Protein AF-A0A7Y2Y7V8-F1 (afdb_monomer_lite)

Secondary structure (DSSP, 8-state):
-HHHHHHHHHHTT-HHHHHHHHHHHHHHHHHHHHHHHHH-------PPPP-GGGTT----TT--------------TTHHHHHHHHHHHHHHHH-----HHHHHHHHHHHHHHHHHHHH-HHHHHHHHHHHHHHHTTPPPPHHHHHHHHHHHHHHSPPPP---S----SS-HHHHHHHHHHHH--

Structure (mmCIF, N/CA/C/O backbone):
data_AF-A0A7Y2Y7V8-F1
#
_entry.id   AF-A0A7Y2Y7V8-F1
#
loop_
_atom_site.group_PDB
_atom_site.id
_atom_site.type_symbol
_atom_site.label_atom_id
_atom_site.label_alt_id
_atom_site.label_comp_id
_atom_site.label_asym_id
_atom_site.label_entity_id
_atom_site.label_seq_id
_atom_site.pdbx_PDB_ins_code
_atom_site.Cartn_x
_atom_site.Cartn_y
_atom_site.Cartn_z
_atom_site.occupancy
_atom_site.B_iso_or_equiv
_atom_site.auth_seq_id
_atom_site.auth_comp_id
_atom_site.auth_asym_id
_atom_site.auth_atom_id
_atom_site.pdbx_PDB_model_num
ATOM 1 N N . ASN A 1 1 ? 18.260 32.883 -48.884 1.00 75.62 1 ASN A N 1
ATOM 2 C CA . ASN A 1 1 ? 17.028 33.671 -49.097 1.00 75.62 1 ASN A CA 1
ATOM 3 C C . ASN A 1 1 ? 15.971 32.973 -49.941 1.00 75.62 1 ASN A C 1
ATOM 5 O O . ASN A 1 1 ? 14.809 33.238 -49.697 1.00 75.62 1 ASN A O 1
ATOM 9 N N . GLU A 1 2 ? 16.314 31.994 -50.788 1.00 92.25 2 GLU A N 1
ATOM 10 C CA . GLU A 1 2 ? 15.349 31.291 -51.663 1.00 92.25 2 GLU A CA 1
ATOM 11 C C . GLU A 1 2 ? 14.064 30.779 -50.971 1.00 92.25 2 GLU A C 1
ATOM 13 O O . GLU A 1 2 ? 12.969 30.961 -51.493 1.00 92.25 2 GLU A O 1
ATOM 18 N N . MET A 1 3 ? 14.150 30.192 -49.769 1.00 93.44 3 MET A N 1
ATOM 19 C CA . MET A 1 3 ? 12.949 29.745 -49.038 1.00 93.44 3 MET A CA 1
ATOM 20 C C . MET A 1 3 ? 12.047 30.895 -48.564 1.00 93.44 3 MET A C 1
ATOM 22 O O . MET A 1 3 ? 10.828 30.764 -48.595 1.00 93.44 3 MET A O 1
ATOM 26 N N . TRP A 1 4 ? 12.637 32.008 -48.125 1.00 94.25 4 TRP A N 1
ATOM 27 C CA . TRP A 1 4 ? 11.897 33.165 -47.608 1.00 94.25 4 TRP A CA 1
ATOM 28 C C . TRP A 1 4 ? 11.237 33.935 -48.754 1.00 94.25 4 TRP A C 1
ATOM 30 O O . TRP A 1 4 ? 10.092 34.366 -48.639 1.00 94.25 4 TRP A O 1
ATOM 40 N N . ASP A 1 5 ? 11.926 34.028 -49.892 1.00 93.88 5 ASP A N 1
ATOM 41 C CA . ASP A 1 5 ? 11.377 34.609 -51.116 1.00 93.88 5 ASP A CA 1
ATOM 42 C C . ASP A 1 5 ? 10.212 33.759 -51.647 1.00 93.88 5 ASP A C 1
ATOM 44 O O . ASP A 1 5 ? 9.170 34.297 -52.023 1.00 93.88 5 ASP A O 1
ATOM 48 N N . ALA A 1 6 ? 10.326 32.425 -51.601 1.00 95.50 6 ALA A N 1
ATOM 49 C CA . ALA A 1 6 ? 9.215 31.536 -51.936 1.00 95.50 6 ALA A CA 1
ATOM 50 C C . ALA A 1 6 ? 7.994 31.761 -51.024 1.00 95.50 6 ALA A C 1
ATOM 52 O O . ALA A 1 6 ? 6.865 31.826 -51.515 1.00 95.50 6 ALA A O 1
ATOM 53 N N . GLU A 1 7 ? 8.208 31.912 -49.713 1.00 94.56 7 GLU A N 1
ATOM 54 C CA . GLU A 1 7 ? 7.136 32.170 -48.747 1.00 94.56 7 GLU A CA 1
ATOM 55 C C . GLU A 1 7 ? 6.439 33.516 -48.994 1.00 94.56 7 GLU A C 1
ATOM 57 O O . GLU A 1 7 ? 5.209 33.587 -48.949 1.00 94.56 7 GLU A O 1
ATOM 62 N N . LEU A 1 8 ? 7.196 34.570 -49.309 1.00 95.44 8 LEU A N 1
ATOM 63 C CA . LEU A 1 8 ? 6.649 35.890 -49.627 1.00 95.44 8 LEU A CA 1
ATOM 64 C C . LEU A 1 8 ? 5.622 35.816 -50.767 1.00 95.44 8 LEU A C 1
ATOM 66 O O . LEU A 1 8 ? 4.497 36.294 -50.617 1.00 95.44 8 LEU A O 1
ATOM 70 N N . TYR A 1 9 ? 5.978 35.176 -51.885 1.00 94.50 9 TYR A N 1
ATOM 71 C CA . TYR A 1 9 ? 5.077 35.034 -53.033 1.00 94.50 9 TYR A CA 1
ATOM 72 C C . TYR A 1 9 ? 3.870 34.138 -52.734 1.00 94.50 9 TYR A C 1
ATOM 74 O O . TYR A 1 9 ? 2.776 34.394 -53.237 1.00 94.50 9 TYR A O 1
ATOM 82 N N . LEU A 1 10 ? 4.028 33.119 -51.880 1.00 94.75 10 LEU A N 1
ATOM 83 C CA . LEU A 1 10 ? 2.898 32.306 -51.422 1.00 94.75 10 LEU A CA 1
ATOM 84 C C . LEU A 1 10 ? 1.916 33.126 -50.572 1.00 94.75 10 LEU A C 1
ATOM 86 O O . LEU A 1 10 ? 0.709 33.008 -50.769 1.00 94.75 10 LEU A O 1
ATOM 90 N N . ARG A 1 11 ? 2.410 34.003 -49.687 1.00 96.31 11 ARG A N 1
ATOM 91 C CA . ARG A 1 11 ? 1.567 34.916 -48.890 1.00 96.31 11 ARG A CA 1
ATOM 92 C C . ARG A 1 11 ? 0.858 35.970 -49.742 1.00 96.31 11 ARG A C 1
ATOM 94 O O . ARG A 1 11 ? -0.238 36.394 -49.389 1.00 96.31 11 ARG A O 1
ATOM 101 N N . LEU A 1 12 ? 1.461 36.368 -50.861 1.00 95.75 12 LEU A N 1
ATOM 102 C CA . LEU A 1 12 ? 0.862 37.269 -51.851 1.00 95.75 12 LEU A CA 1
ATOM 103 C C . LEU A 1 12 ? -0.131 36.565 -52.794 1.00 95.75 12 LEU A C 1
ATOM 105 O O . LEU A 1 12 ? -0.637 37.199 -53.714 1.00 95.75 12 LEU A O 1
ATOM 109 N N . TYR A 1 13 ? -0.434 35.281 -52.568 1.00 94.06 13 TYR A N 1
ATOM 110 C CA . TYR A 1 13 ? -1.306 34.462 -53.417 1.00 94.06 13 TYR A CA 1
ATOM 111 C C . TYR A 1 13 ? -0.814 34.328 -54.871 1.00 94.06 13 TYR A C 1
ATOM 113 O O . TYR A 1 13 ? -1.607 34.115 -55.787 1.00 94.06 13 TYR A O 1
ATOM 121 N N . GLU A 1 14 ? 0.505 34.378 -55.093 1.00 94.69 14 GLU A N 1
ATOM 122 C CA . GLU A 1 14 ? 1.141 34.212 -56.407 1.00 94.69 14 GLU A CA 1
ATOM 123 C C . GLU A 1 14 ? 1.986 32.916 -56.470 1.00 94.69 14 GLU A C 1
ATOM 125 O O . GLU A 1 14 ? 3.218 32.961 -56.558 1.00 94.69 14 GLU A O 1
ATOM 130 N N . PRO A 1 15 ? 1.364 31.719 -56.439 1.00 91.94 15 PRO A N 1
ATOM 131 C CA . PRO A 1 15 ? 2.085 30.449 -56.312 1.00 91.94 15 PRO A CA 1
ATOM 132 C C . PRO A 1 15 ? 2.959 30.108 -57.524 1.00 91.94 15 PRO A C 1
ATOM 134 O O . PRO A 1 15 ? 4.004 29.483 -57.380 1.00 91.94 15 PRO A O 1
ATOM 137 N N . THR A 1 16 ? 2.582 30.540 -58.727 1.00 95.31 16 THR A N 1
ATOM 138 C CA . THR A 1 16 ? 3.381 30.299 -59.939 1.00 95.31 16 THR A CA 1
ATOM 139 C C . THR A 1 16 ? 4.718 31.033 -59.902 1.00 95.31 16 THR A C 1
ATOM 141 O O . THR A 1 16 ? 5.717 30.509 -60.391 1.00 95.31 16 THR A O 1
ATOM 144 N N . LYS A 1 17 ? 4.765 32.216 -59.275 1.00 93.94 17 LYS A N 1
ATOM 145 C CA . LYS A 1 17 ? 5.993 33.004 -59.122 1.00 93.94 17 LYS A CA 1
ATOM 146 C C . LYS A 1 17 ? 6.912 32.473 -58.020 1.00 93.94 17 LYS A C 1
ATOM 148 O O . LYS A 1 17 ? 8.112 32.728 -58.076 1.00 93.94 17 LYS A O 1
ATOM 153 N N . SER A 1 18 ? 6.392 31.707 -57.056 1.00 95.56 18 SER A N 1
ATOM 154 C CA . SER A 1 18 ? 7.205 31.121 -55.979 1.00 95.56 18 SER A CA 1
ATOM 155 C C . SER A 1 18 ? 7.957 29.851 -56.408 1.00 95.56 18 SER A C 1
ATOM 157 O O . SER A 1 18 ? 9.041 29.584 -55.892 1.00 95.56 18 SER A O 1
ATOM 159 N N . LEU A 1 19 ? 7.436 29.099 -57.387 1.00 95.50 19 LEU A N 1
ATOM 160 C CA . LEU A 1 19 ? 8.031 27.858 -57.914 1.00 95.50 19 LEU A CA 1
ATOM 161 C C . LEU A 1 19 ? 9.548 27.910 -58.194 1.00 95.50 19 LEU A C 1
ATOM 163 O O . LEU A 1 19 ? 10.260 27.033 -57.702 1.00 95.50 19 LEU A O 1
ATOM 167 N N . PRO A 1 20 ? 10.096 28.897 -58.934 1.00 96.06 20 PRO A N 1
ATOM 168 C CA . PRO A 1 20 ? 11.530 28.927 -59.235 1.00 96.06 20 PRO A CA 1
ATOM 169 C C . PRO A 1 20 ? 12.417 29.071 -57.991 1.00 96.06 20 PRO A C 1
ATOM 171 O O . PRO A 1 20 ? 13.555 28.604 -58.004 1.00 96.06 20 PRO A O 1
ATOM 174 N N . TYR A 1 21 ? 11.920 29.705 -56.928 1.00 95.88 21 TYR A N 1
ATOM 175 C CA . TYR A 1 21 ? 12.633 29.834 -55.655 1.00 95.88 21 TYR A CA 1
ATOM 176 C C . TYR A 1 21 ? 12.559 28.534 -54.844 1.00 95.88 21 TYR A C 1
ATOM 178 O O . TYR A 1 21 ? 13.543 28.113 -54.238 1.00 95.88 21 TYR A O 1
ATOM 186 N N . GLN A 1 22 ? 11.420 27.836 -54.893 1.00 94.81 22 GLN A N 1
ATOM 187 C CA . GLN A 1 22 ? 11.262 26.527 -54.253 1.00 94.81 22 GLN A CA 1
ATOM 188 C C . GLN A 1 22 ? 12.207 25.477 -54.853 1.00 94.81 22 GLN A C 1
ATOM 190 O O . GLN A 1 22 ? 12.846 24.736 -54.107 1.00 94.81 22 GLN A O 1
ATOM 195 N N . TYR A 1 23 ? 12.339 25.431 -56.184 1.00 97.12 23 TYR A N 1
ATOM 196 C CA . TYR A 1 23 ? 13.256 24.494 -56.841 1.00 97.12 23 TYR A CA 1
ATOM 197 C C . TYR A 1 23 ? 14.721 24.773 -56.498 1.00 97.12 23 TYR A C 1
ATOM 199 O O . TYR A 1 23 ? 15.448 23.840 -56.162 1.00 97.12 23 TYR A O 1
ATOM 207 N N . ARG A 1 24 ? 15.133 26.046 -56.483 1.00 96.69 24 ARG A N 1
ATOM 208 C CA . ARG A 1 24 ? 16.483 26.441 -56.053 1.00 96.69 24 ARG A CA 1
ATOM 209 C C . ARG A 1 24 ? 16.750 26.086 -54.592 1.00 96.69 24 ARG A C 1
ATOM 211 O O . ARG A 1 24 ? 17.807 25.556 -54.265 1.00 96.69 24 ARG A O 1
ATOM 218 N N . ALA A 1 25 ? 15.781 26.311 -53.704 1.00 96.38 25 ALA A N 1
ATOM 219 C CA . ALA A 1 25 ? 15.896 25.895 -52.309 1.00 96.38 25 ALA A CA 1
ATOM 220 C C . ALA A 1 25 ? 16.052 24.370 -52.170 1.00 96.38 25 ALA A C 1
ATOM 222 O O . ALA A 1 25 ? 16.863 23.904 -51.369 1.00 96.38 25 ALA A O 1
ATOM 223 N N . LEU A 1 26 ? 15.298 23.592 -52.953 1.00 96.50 26 LEU A N 1
ATOM 224 C CA . LEU A 1 26 ? 15.391 22.133 -52.956 1.00 96.50 26 LEU A CA 1
ATOM 225 C C . LEU A 1 26 ? 16.772 21.650 -53.418 1.00 96.50 26 LEU A C 1
ATOM 227 O O . LEU A 1 26 ? 17.334 20.753 -52.790 1.00 96.50 26 LEU A O 1
ATOM 231 N N . GLU A 1 27 ? 17.318 22.248 -54.474 1.00 96.44 27 GLU A N 1
ATOM 232 C CA . GLU A 1 27 ? 18.655 21.940 -54.989 1.00 96.44 27 GLU A CA 1
ATOM 233 C C . GLU A 1 27 ? 19.737 22.188 -53.928 1.00 96.44 27 GLU A C 1
ATOM 235 O O . GLU A 1 27 ? 20.505 21.280 -53.608 1.00 96.44 27 GLU A O 1
ATOM 240 N N . LEU A 1 28 ? 19.711 23.355 -53.275 1.00 95.00 28 LEU A N 1
ATOM 241 C CA . LEU A 1 28 ? 20.642 23.691 -52.190 1.00 95.00 28 LEU A CA 1
ATOM 242 C C . LEU A 1 28 ? 20.563 22.696 -51.020 1.00 95.00 28 LEU A C 1
ATOM 244 O O . LEU A 1 28 ? 21.585 22.284 -50.471 1.00 95.00 28 LEU A O 1
ATOM 248 N N . ILE A 1 29 ? 19.356 22.260 -50.639 1.00 94.19 29 ILE A N 1
ATOM 249 C CA . ILE A 1 29 ? 19.191 21.232 -49.598 1.00 94.19 29 ILE A CA 1
ATOM 250 C C . ILE A 1 29 ? 19.822 19.907 -50.031 1.00 94.19 29 ILE A C 1
ATOM 252 O O . ILE A 1 29 ? 20.435 19.218 -49.212 1.00 94.19 29 ILE A O 1
ATOM 256 N N . GLN A 1 30 ? 19.635 19.506 -51.288 1.00 93.88 30 GLN A N 1
ATOM 257 C CA . GLN A 1 30 ? 20.192 18.256 -51.799 1.00 93.88 30 GLN A CA 1
ATOM 258 C C . GLN A 1 30 ? 21.719 18.299 -51.837 1.00 93.88 30 GLN A C 1
ATOM 260 O O . GLN A 1 30 ? 22.357 17.324 -51.433 1.00 93.88 30 GLN A O 1
ATOM 265 N N . GLU A 1 31 ? 22.301 19.430 -52.229 1.00 92.31 31 GLU A N 1
ATOM 266 C CA . GLU A 1 31 ? 23.746 19.639 -52.218 1.00 92.31 31 GLU A CA 1
ATOM 267 C C . GLU A 1 31 ? 24.318 19.534 -50.797 1.00 92.31 31 GLU A C 1
ATOM 269 O O . GLU A 1 31 ? 25.264 18.778 -50.572 1.00 92.31 31 GLU A O 1
ATOM 274 N N . ILE A 1 32 ? 23.684 20.181 -49.810 1.00 90.88 32 ILE A N 1
ATOM 275 C CA . ILE A 1 32 ? 24.073 20.075 -48.393 1.00 90.88 32 ILE A CA 1
ATOM 276 C C . ILE A 1 32 ? 23.950 18.632 -47.888 1.00 90.88 32 ILE A C 1
ATOM 278 O O . ILE A 1 32 ? 24.830 18.135 -47.188 1.00 90.88 32 ILE A O 1
ATOM 282 N N . LYS A 1 33 ? 22.875 17.917 -48.241 1.00 88.00 33 LYS A N 1
ATOM 283 C CA . LYS A 1 33 ? 22.710 16.505 -47.853 1.00 88.00 33 LYS A CA 1
ATOM 284 C C . LYS A 1 33 ? 23.803 15.623 -48.447 1.00 88.00 33 LYS A C 1
ATOM 286 O O . LYS A 1 33 ? 24.278 14.708 -47.775 1.00 88.00 33 LYS A O 1
ATOM 291 N N . ASN A 1 34 ? 24.189 15.874 -49.695 1.00 86.50 34 ASN A N 1
ATOM 292 C CA . ASN A 1 34 ? 25.230 15.106 -50.361 1.00 86.50 34 ASN A CA 1
ATOM 293 C C . ASN A 1 34 ? 26.624 15.434 -49.800 1.00 86.50 34 ASN A C 1
ATOM 295 O O . ASN A 1 34 ? 27.400 14.518 -49.536 1.00 86.50 34 ASN A O 1
ATOM 299 N N . SER A 1 35 ? 26.921 16.709 -49.530 1.00 83.56 35 SER A N 1
ATOM 300 C CA . SER A 1 35 ? 28.187 17.121 -48.911 1.00 83.56 35 SER A CA 1
ATOM 301 C C . SER A 1 35 ? 28.317 16.604 -47.477 1.00 83.56 35 SER A C 1
ATOM 303 O O . SER A 1 35 ? 29.358 16.058 -47.110 1.00 83.56 35 SER A O 1
ATOM 305 N N . ALA A 1 36 ? 27.236 16.649 -46.692 1.00 80.62 36 ALA A N 1
ATOM 306 C CA . ALA A 1 36 ? 27.188 16.048 -45.365 1.00 80.62 36 ALA A CA 1
ATOM 307 C C . ALA A 1 36 ? 27.390 14.528 -45.428 1.00 80.62 36 ALA A C 1
ATOM 309 O O . ALA A 1 36 ? 28.132 13.980 -44.620 1.00 80.62 36 ALA A O 1
ATOM 310 N N . ARG A 1 37 ? 26.800 13.835 -46.414 1.00 75.00 37 ARG A N 1
ATOM 311 C CA . ARG A 1 37 ? 27.003 12.389 -46.604 1.00 75.00 37 ARG A CA 1
ATOM 312 C C . ARG A 1 37 ? 28.471 12.033 -46.849 1.00 75.00 37 ARG A C 1
ATOM 314 O O . ARG A 1 37 ? 28.917 11.019 -46.326 1.00 75.00 37 ARG A O 1
ATOM 321 N N . ILE A 1 38 ? 29.208 12.844 -47.612 1.00 65.69 38 ILE A N 1
ATOM 322 C CA . ILE A 1 38 ? 30.654 12.649 -47.825 1.00 65.69 38 ILE A CA 1
ATOM 323 C C . ILE A 1 38 ? 31.426 12.827 -46.504 1.00 65.69 38 ILE A C 1
ATOM 325 O O . ILE A 1 38 ? 32.404 12.123 -46.268 1.00 65.69 38 ILE A O 1
ATOM 329 N N . TYR A 1 39 ? 30.972 13.731 -45.629 1.00 58.22 39 TYR A N 1
ATOM 330 C CA . TYR A 1 39 ? 31.662 14.089 -44.384 1.00 58.22 39 TYR A CA 1
ATOM 331 C C . TYR A 1 39 ? 31.280 13.263 -43.149 1.00 58.22 39 TYR A C 1
ATOM 333 O O . TYR A 1 39 ? 32.004 13.290 -42.149 1.00 58.22 39 TYR A O 1
ATOM 341 N N . VAL A 1 40 ? 30.187 12.496 -43.194 1.00 61.50 40 VAL A N 1
ATOM 342 C CA . VAL A 1 40 ? 29.890 11.507 -42.154 1.00 61.50 40 VAL A CA 1
ATOM 343 C C . VAL A 1 40 ? 30.851 10.335 -42.344 1.00 61.50 40 VAL A C 1
ATOM 345 O O . VAL A 1 40 ? 30.577 9.381 -43.072 1.00 61.50 40 VAL A O 1
ATOM 348 N N . HIS A 1 41 ? 31.997 10.402 -41.661 1.00 65.00 41 HIS A N 1
ATOM 349 C CA . HIS A 1 41 ? 32.786 9.210 -41.369 1.00 65.00 41 HIS A CA 1
ATOM 350 C C . HIS A 1 41 ? 31.826 8.159 -40.816 1.00 65.00 41 HIS A C 1
ATOM 352 O O . HIS A 1 41 ? 30.997 8.478 -39.961 1.00 65.00 41 HIS A O 1
ATOM 358 N N . ARG A 1 42 ? 31.914 6.921 -41.313 1.00 64.19 42 ARG A N 1
ATOM 359 C CA . ARG A 1 42 ? 31.209 5.781 -40.725 1.00 64.19 42 ARG A CA 1
ATOM 360 C C . ARG A 1 42 ? 31.639 5.682 -39.261 1.00 64.19 42 ARG A C 1
ATOM 362 O O . ARG A 1 42 ? 32.609 5.013 -38.941 1.00 64.19 42 ARG A O 1
ATOM 369 N N . ILE A 1 43 ? 30.908 6.335 -38.368 1.00 62.78 43 ILE A N 1
ATOM 370 C CA . ILE A 1 43 ? 30.920 6.096 -36.924 1.00 62.78 43 ILE A CA 1
ATOM 371 C C . ILE A 1 43 ? 30.177 4.782 -36.663 1.00 62.78 43 ILE A C 1
ATOM 373 O O . ILE A 1 43 ? 29.202 4.712 -35.927 1.00 62.78 43 ILE A O 1
ATOM 377 N N . GLY A 1 44 ? 30.603 3.738 -37.367 1.00 62.75 44 GLY A N 1
ATOM 378 C CA . GLY A 1 44 ? 30.291 2.363 -37.058 1.00 62.75 44 GLY A CA 1
ATOM 379 C C . GLY A 1 44 ? 31.526 1.825 -36.370 1.00 62.75 44 GLY A C 1
ATOM 380 O O . GLY A 1 44 ? 32.590 1.749 -36.979 1.00 62.75 44 GLY A O 1
ATOM 381 N N . PHE A 1 45 ? 31.400 1.510 -35.090 1.00 64.75 45 PHE A N 1
ATOM 382 C CA . PHE A 1 45 ? 32.367 0.650 -34.437 1.00 64.75 45 PHE A CA 1
ATOM 383 C C . PHE A 1 45 ? 32.321 -0.695 -35.170 1.00 64.75 45 PHE A C 1
ATOM 385 O O . PHE A 1 45 ? 31.308 -1.386 -35.098 1.00 64.75 45 PHE A O 1
ATOM 392 N N . ASP A 1 46 ? 33.364 -1.008 -35.936 1.00 74.88 46 ASP A N 1
ATOM 393 C CA . ASP A 1 46 ? 33.563 -2.327 -36.533 1.00 74.88 46 ASP A CA 1
ATOM 394 C C . ASP A 1 46 ? 34.448 -3.116 -35.563 1.00 74.88 46 ASP A C 1
ATOM 396 O O . ASP A 1 46 ? 35.675 -2.943 -35.575 1.00 74.88 46 ASP A O 1
ATOM 400 N N . PRO A 1 47 ? 33.858 -3.857 -34.601 1.00 78.94 47 PRO A N 1
ATOM 401 C CA . PRO A 1 47 ? 34.656 -4.585 -33.638 1.00 78.94 47 PRO A CA 1
ATOM 402 C C . PRO A 1 47 ? 35.554 -5.575 -34.380 1.00 78.94 47 PRO A C 1
ATOM 404 O O . PRO A 1 47 ? 35.098 -6.246 -35.307 1.00 78.94 47 PRO A O 1
ATOM 407 N N . PRO A 1 48 ? 36.815 -5.736 -33.950 1.00 83.31 48 PRO A N 1
ATOM 408 C CA . PRO A 1 48 ? 37.631 -6.824 -34.455 1.00 83.31 48 PRO A CA 1
ATOM 409 C C . PRO A 1 48 ? 36.895 -8.160 -34.249 1.00 83.31 48 PRO A C 1
ATOM 411 O O . PRO A 1 48 ? 36.228 -8.335 -33.220 1.00 83.31 48 PRO A O 1
ATOM 414 N N . PRO A 1 49 ? 37.018 -9.110 -35.194 1.00 82.56 49 PRO A N 1
ATOM 415 C CA . PRO A 1 49 ? 36.346 -10.396 -35.094 1.00 82.56 49 PRO A CA 1
ATOM 416 C C . PRO A 1 49 ? 36.732 -11.089 -33.785 1.00 82.56 49 PRO A C 1
ATOM 418 O O . PRO A 1 49 ? 37.909 -11.148 -33.407 1.00 82.56 49 PRO A O 1
ATOM 421 N N . ILE A 1 50 ? 35.725 -11.597 -33.075 1.00 79.12 50 ILE A N 1
ATOM 422 C CA . ILE A 1 50 ? 35.923 -12.311 -31.815 1.00 79.12 50 ILE A CA 1
ATOM 423 C C . ILE A 1 50 ? 36.675 -13.611 -32.121 1.00 79.12 50 ILE A C 1
ATOM 425 O O . ILE A 1 50 ? 36.375 -14.314 -33.083 1.00 79.12 50 ILE A O 1
ATOM 429 N N . LYS A 1 51 ? 37.678 -13.939 -31.303 1.00 85.31 51 LYS A N 1
ATOM 430 C CA . LYS A 1 51 ? 38.352 -15.240 -31.376 1.00 85.31 51 LYS A CA 1
ATOM 431 C C . LYS A 1 51 ? 37.446 -16.294 -30.743 1.00 85.31 51 LYS A C 1
ATOM 433 O O . LYS A 1 51 ? 37.315 -16.303 -29.519 1.00 85.31 51 LYS A O 1
ATOM 438 N N . GLU A 1 52 ? 36.861 -17.171 -31.554 1.00 82.62 52 GLU A N 1
ATOM 439 C CA . GLU A 1 52 ? 35.976 -18.255 -31.092 1.00 82.62 52 GLU A CA 1
ATOM 440 C C . GLU A 1 52 ? 36.645 -19.151 -30.036 1.00 82.62 52 GLU A C 1
ATOM 442 O O . GLU A 1 52 ? 36.010 -19.521 -29.053 1.00 82.62 52 GLU A O 1
ATOM 447 N N . ASP A 1 53 ? 37.958 -19.380 -30.147 1.00 82.38 53 ASP A N 1
ATOM 448 C CA . ASP A 1 53 ? 38.742 -20.185 -29.194 1.00 82.38 53 ASP A CA 1
ATOM 449 C C . ASP A 1 53 ? 38.733 -19.638 -27.757 1.00 82.38 53 ASP A C 1
ATOM 451 O O . ASP A 1 53 ? 39.054 -20.351 -26.811 1.00 82.38 53 ASP A O 1
ATOM 455 N N . LYS A 1 54 ? 38.420 -18.347 -27.588 1.00 80.56 54 LYS A N 1
ATOM 456 C CA . LYS A 1 54 ? 38.367 -17.668 -26.284 1.00 80.56 54 LYS A CA 1
ATOM 457 C C . LYS A 1 54 ? 36.938 -17.427 -25.802 1.00 80.56 54 LYS A C 1
ATOM 459 O O . LYS A 1 54 ? 36.731 -16.834 -24.740 1.00 80.56 54 LYS A O 1
ATOM 464 N N . ARG A 1 55 ? 35.936 -17.836 -26.582 1.00 82.81 55 ARG A N 1
ATOM 465 C CA . ARG A 1 55 ? 34.528 -17.657 -26.238 1.00 82.81 55 ARG A CA 1
ATOM 466 C C . ARG A 1 55 ? 34.197 -18.591 -25.074 1.00 82.81 55 ARG A C 1
ATOM 468 O O . ARG A 1 55 ? 34.397 -19.793 -25.166 1.00 82.81 55 ARG A O 1
ATOM 475 N N . LEU A 1 56 ? 33.685 -18.035 -23.974 1.00 78.31 56 LEU A N 1
ATOM 476 C CA . LEU A 1 56 ? 33.286 -18.785 -22.768 1.00 78.31 56 LEU A CA 1
ATOM 477 C C . LEU A 1 56 ? 34.428 -19.508 -22.020 1.00 78.31 56 LEU A C 1
ATOM 479 O O . LEU A 1 56 ? 34.152 -20.292 -21.121 1.00 78.31 56 LEU A O 1
ATOM 483 N N . THR A 1 57 ? 35.701 -19.218 -22.311 1.00 82.81 57 THR A N 1
ATOM 484 C CA . THR A 1 57 ? 36.854 -19.827 -21.611 1.00 82.81 57 THR A CA 1
ATOM 485 C C . THR A 1 57 ? 37.325 -19.016 -20.395 1.00 82.81 57 THR A C 1
ATOM 487 O O . THR A 1 57 ? 38.482 -19.115 -19.984 1.00 82.81 57 THR A O 1
ATOM 490 N N . GLY A 1 58 ? 36.476 -18.134 -19.863 1.00 82.00 58 GLY A N 1
ATOM 491 C CA . GLY A 1 58 ? 36.808 -17.313 -18.700 1.00 82.00 58 GLY A CA 1
ATOM 492 C C . GLY A 1 58 ? 36.957 -18.172 -17.444 1.00 82.00 58 GLY A C 1
ATOM 493 O O . GLY A 1 58 ? 36.132 -19.048 -17.197 1.00 82.00 58 GLY A O 1
ATOM 494 N N . LYS A 1 59 ? 37.993 -17.917 -16.640 1.00 83.31 59 LYS A N 1
ATOM 495 C CA . LYS A 1 59 ? 38.103 -18.498 -15.296 1.00 83.31 59 LYS A CA 1
ATOM 496 C C . LYS A 1 59 ? 37.119 -17.781 -14.376 1.00 83.31 59 LYS A C 1
ATOM 498 O O . LYS A 1 59 ? 37.158 -16.556 -14.293 1.00 83.31 59 LYS A O 1
ATOM 503 N N . LEU A 1 60 ? 36.246 -18.536 -13.715 1.00 80.81 60 LEU A N 1
ATOM 504 C CA . LEU A 1 60 ? 35.246 -18.008 -12.780 1.00 80.81 60 LEU A CA 1
ATOM 505 C C . LEU A 1 60 ? 35.645 -18.252 -11.312 1.00 80.81 60 LEU A C 1
ATOM 507 O O . LEU A 1 60 ? 34.829 -18.019 -10.428 1.00 80.81 60 LEU A O 1
ATOM 511 N N . ASP A 1 61 ? 36.877 -18.714 -11.059 1.00 81.62 61 ASP A N 1
ATOM 512 C CA . ASP A 1 61 ? 37.344 -19.169 -9.738 1.00 81.62 61 ASP A CA 1
ATOM 513 C C . ASP A 1 61 ? 37.224 -18.084 -8.647 1.00 81.62 61 ASP A C 1
ATOM 515 O O . ASP A 1 61 ? 36.940 -18.403 -7.496 1.00 81.62 61 ASP A O 1
ATOM 519 N N . ASP A 1 62 ? 37.353 -16.805 -9.018 1.00 82.44 62 ASP A N 1
ATOM 520 C CA . ASP A 1 62 ? 37.261 -15.663 -8.095 1.00 82.44 62 ASP A CA 1
ATOM 521 C C . ASP A 1 62 ? 35.842 -15.055 -7.997 1.00 82.44 62 ASP A C 1
ATOM 523 O O . ASP A 1 62 ? 35.626 -14.067 -7.290 1.00 82.44 62 ASP A O 1
ATOM 527 N N . ILE A 1 63 ? 34.852 -15.600 -8.717 1.00 80.12 63 ILE A N 1
ATOM 528 C CA . ILE A 1 63 ? 33.494 -15.040 -8.775 1.00 80.12 63 ILE A CA 1
ATOM 529 C C . ILE A 1 63 ? 32.625 -15.683 -7.697 1.00 80.12 63 ILE A C 1
ATOM 531 O O . ILE A 1 63 ? 32.108 -16.790 -7.839 1.00 80.12 63 ILE A O 1
ATOM 535 N N . VAL A 1 64 ? 32.414 -14.945 -6.612 1.00 81.25 64 VAL A N 1
ATOM 536 C CA . VAL A 1 64 ? 31.501 -15.350 -5.541 1.00 81.25 64 VAL A CA 1
ATOM 537 C C . VAL A 1 64 ? 30.062 -15.023 -5.948 1.00 81.25 64 VAL A C 1
ATOM 539 O O . VAL A 1 64 ? 29.718 -13.865 -6.182 1.00 81.25 64 VAL A O 1
ATOM 542 N N . ASN A 1 65 ? 29.197 -16.040 -5.999 1.00 76.56 65 ASN A N 1
ATOM 543 C CA . ASN A 1 65 ? 27.759 -15.856 -6.207 1.00 76.56 65 ASN A CA 1
ATOM 544 C C . ASN A 1 65 ? 27.143 -15.106 -5.015 1.00 76.56 65 ASN A C 1
ATOM 546 O O . ASN A 1 65 ? 26.819 -15.700 -3.987 1.00 76.56 65 ASN A O 1
ATOM 550 N N . TYR A 1 66 ? 26.962 -13.793 -5.151 1.00 78.81 66 TYR A N 1
ATOM 551 C CA . TYR A 1 66 ? 26.288 -12.977 -4.147 1.00 78.81 66 TYR A CA 1
ATOM 552 C C . TYR A 1 66 ? 24.777 -12.971 -4.396 1.00 78.81 66 TYR A C 1
ATOM 554 O O . TYR A 1 66 ? 24.278 -12.307 -5.305 1.00 78.81 66 TYR A O 1
ATOM 562 N N . ARG A 1 67 ? 24.028 -13.710 -3.572 1.00 76.94 67 ARG A N 1
ATOM 563 C CA . ARG A 1 67 ? 22.563 -13.653 -3.547 1.00 76.94 67 ARG A CA 1
ATOM 564 C C . ARG A 1 67 ? 22.118 -12.810 -2.358 1.00 76.94 67 ARG A C 1
ATOM 566 O O . ARG A 1 67 ? 22.241 -13.238 -1.215 1.00 76.94 67 ARG A O 1
ATOM 573 N N . LYS A 1 68 ? 21.587 -11.616 -2.626 1.00 78.00 68 LYS A N 1
ATOM 574 C CA . LYS A 1 68 ? 21.016 -10.746 -1.594 1.00 78.00 68 LYS A CA 1
ATOM 575 C C . LYS A 1 68 ? 19.531 -11.058 -1.428 1.00 78.00 68 LYS A C 1
ATOM 577 O O . LYS A 1 68 ? 18.734 -10.708 -2.293 1.00 78.00 68 LYS A O 1
ATOM 582 N N . SER A 1 69 ? 19.155 -11.708 -0.332 1.00 75.50 69 SER A N 1
ATOM 583 C CA . SER A 1 69 ? 17.763 -11.732 0.124 1.00 75.50 69 SER A CA 1
ATOM 584 C C . SER A 1 69 ? 17.491 -10.434 0.878 1.00 75.50 69 SER A C 1
ATOM 586 O O . SER A 1 69 ? 18.078 -10.192 1.932 1.00 75.50 69 SER A O 1
ATOM 588 N N . LEU A 1 70 ? 16.643 -9.576 0.321 1.00 70.50 70 LEU A N 1
ATOM 589 C CA . LEU A 1 70 ? 16.125 -8.407 1.021 1.00 70.50 70 LEU A CA 1
ATOM 590 C C . LEU A 1 70 ? 14.820 -8.819 1.701 1.00 70.50 70 LEU A C 1
ATOM 592 O O . LEU A 1 70 ? 13.823 -9.035 1.018 1.00 70.50 70 LEU A O 1
ATOM 596 N N . ASN A 1 71 ? 14.833 -8.928 3.029 1.00 66.25 71 ASN A N 1
ATOM 597 C CA . ASN A 1 71 ? 13.597 -8.862 3.799 1.00 66.25 71 ASN A CA 1
ATOM 598 C C . ASN A 1 71 ? 13.210 -7.388 3.850 1.00 66.25 71 ASN A C 1
ATOM 600 O O . ASN A 1 71 ? 13.821 -6.606 4.575 1.00 66.25 71 ASN A O 1
ATOM 604 N N . ILE A 1 72 ? 12.272 -6.997 2.995 1.00 69.31 72 ILE A N 1
ATOM 605 C CA . ILE A 1 72 ? 11.651 -5.682 3.073 1.00 69.31 72 ILE A CA 1
ATOM 606 C C . ILE A 1 72 ? 10.568 -5.832 4.135 1.00 69.31 72 ILE A C 1
ATOM 608 O O . ILE A 1 72 ? 9.531 -6.440 3.879 1.00 69.31 72 ILE A O 1
ATOM 612 N N . GLU A 1 73 ? 10.841 -5.343 5.341 1.00 67.25 73 GLU A N 1
ATOM 613 C CA . GLU A 1 73 ? 9.788 -5.102 6.322 1.00 67.25 73 GLU A CA 1
ATOM 614 C C . GLU A 1 73 ? 8.923 -3.975 5.753 1.00 67.25 73 GLU A C 1
ATOM 616 O O . GLU A 1 73 ? 9.270 -2.800 5.829 1.00 67.25 73 GLU A O 1
ATOM 621 N N . MET A 1 74 ? 7.849 -4.341 5.055 1.00 65.12 74 MET A N 1
ATOM 622 C CA . MET A 1 74 ? 6.811 -3.380 4.713 1.00 65.12 74 MET A CA 1
ATOM 623 C C . MET A 1 74 ? 6.049 -3.098 6.003 1.00 65.12 74 MET A C 1
ATOM 625 O O . MET A 1 74 ? 5.408 -4.000 6.544 1.00 65.12 74 MET A O 1
ATOM 629 N N . GLU A 1 75 ? 6.163 -1.874 6.515 1.00 69.38 75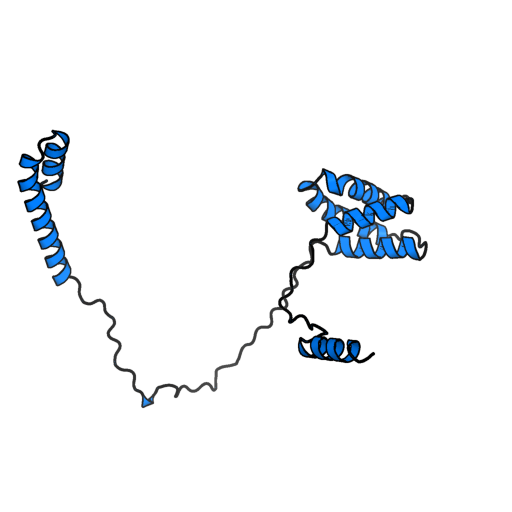 GLU A N 1
ATOM 630 C CA . GLU A 1 75 ? 5.304 -1.408 7.600 1.00 69.38 75 GLU A CA 1
ATOM 631 C C . GLU A 1 75 ? 3.852 -1.509 7.123 1.00 69.38 75 GLU A C 1
ATOM 633 O O . GLU A 1 75 ? 3.476 -0.908 6.117 1.00 69.38 75 GLU A O 1
ATOM 638 N N . ASP A 1 76 ? 3.062 -2.343 7.801 1.00 77.38 76 ASP A N 1
ATOM 639 C CA . ASP A 1 76 ? 1.639 -2.510 7.525 1.00 77.38 76 ASP A CA 1
ATOM 640 C C . ASP A 1 76 ? 0.903 -1.264 8.043 1.00 77.38 76 ASP A C 1
ATOM 642 O O . ASP A 1 76 ? 0.829 -1.088 9.263 1.00 77.38 76 ASP A O 1
ATOM 646 N N . PRO A 1 77 ? 0.353 -0.404 7.163 1.00 79.38 77 PRO A N 1
ATOM 647 C CA . PRO A 1 77 ? -0.278 0.853 7.571 1.00 79.38 77 PRO A CA 1
ATOM 648 C C . PRO A 1 77 ? -1.559 0.656 8.399 1.00 79.38 77 PRO A C 1
ATOM 650 O O . PRO A 1 77 ? -2.099 1.630 8.916 1.00 79.38 77 PRO A O 1
ATOM 653 N N . TYR A 1 78 ? -2.047 -0.584 8.519 1.00 85.44 78 TYR A N 1
ATOM 654 C CA . TYR A 1 78 ? -3.258 -0.941 9.260 1.00 85.44 78 TYR A CA 1
ATOM 655 C C . TYR A 1 78 ? -2.976 -1.910 10.420 1.00 85.44 78 TYR A C 1
ATOM 657 O O . TYR A 1 78 ? -3.857 -2.672 10.845 1.00 85.44 78 TYR A O 1
ATOM 665 N N . GLN A 1 79 ? -1.734 -1.946 10.915 1.00 87.44 79 GLN A N 1
ATOM 666 C CA . GLN A 1 79 ? -1.318 -2.871 11.965 1.00 87.44 79 GLN A CA 1
ATOM 667 C C . GLN A 1 79 ? -2.151 -2.691 13.243 1.00 87.44 79 GLN A C 1
ATOM 669 O O . GLN A 1 79 ? -2.544 -3.686 13.869 1.00 87.44 79 GLN A O 1
ATOM 674 N N . PHE A 1 80 ? -2.413 -1.450 13.661 1.00 88.88 80 PHE A N 1
ATOM 675 C CA . PHE A 1 80 ? -3.161 -1.180 14.885 1.00 88.88 80 PHE A CA 1
ATOM 676 C C . PHE A 1 80 ? -4.666 -1.372 14.697 1.00 88.88 80 PHE A C 1
ATOM 678 O O . PHE A 1 80 ? -5.300 -1.915 15.602 1.00 88.88 80 PHE A O 1
ATOM 685 N N . ILE A 1 81 ? -5.231 -1.065 13.527 1.00 86.81 81 ILE A N 1
ATOM 686 C CA . ILE A 1 81 ? -6.628 -1.375 13.188 1.00 86.81 81 ILE A CA 1
ATOM 687 C C . ILE A 1 81 ? -6.891 -2.885 13.286 1.00 86.81 81 ILE A C 1
ATOM 689 O O . ILE A 1 81 ? -7.869 -3.293 13.918 1.00 86.81 81 ILE A O 1
ATOM 693 N N . LYS A 1 82 ? -5.998 -3.733 12.753 1.00 87.69 82 LYS A N 1
ATOM 694 C CA . LYS A 1 82 ? -6.115 -5.203 12.858 1.00 87.69 82 LYS A CA 1
ATOM 695 C C . LYS A 1 82 ? -6.058 -5.683 14.310 1.00 87.69 82 LYS A C 1
ATOM 697 O O . LYS A 1 82 ? -6.876 -6.502 14.727 1.00 87.69 82 LYS A O 1
ATOM 702 N N . LYS A 1 83 ? -5.126 -5.144 15.106 1.00 88.19 83 LYS A N 1
ATOM 703 C CA . LYS A 1 83 ? -5.032 -5.447 16.546 1.00 88.19 83 LYS A CA 1
ATOM 704 C C . LYS A 1 83 ? -6.289 -4.998 17.294 1.00 88.19 83 LYS A C 1
ATOM 706 O O . LYS A 1 83 ? -6.790 -5.745 18.127 1.00 88.19 83 LYS A O 1
ATOM 711 N N . ALA A 1 84 ? -6.812 -3.810 16.999 1.00 86.81 84 ALA A N 1
ATOM 712 C CA . ALA A 1 84 ? -8.024 -3.285 17.620 1.00 86.81 84 ALA A CA 1
ATOM 713 C C . ALA A 1 84 ? -9.249 -4.152 17.302 1.00 86.81 84 ALA A C 1
ATOM 715 O O . ALA A 1 84 ? -10.044 -4.413 18.203 1.00 86.81 84 ALA A O 1
ATOM 716 N N . LEU A 1 85 ? -9.368 -4.644 16.065 1.00 87.69 85 LEU A N 1
ATOM 717 C CA . LEU A 1 85 ? -10.440 -5.548 15.649 1.00 87.69 85 LEU A CA 1
ATOM 718 C C . LEU A 1 85 ? -10.448 -6.836 16.484 1.00 87.69 85 LEU A C 1
ATOM 720 O O . LEU A 1 85 ? -11.470 -7.170 17.079 1.00 87.69 85 LEU A O 1
ATOM 724 N N . LEU A 1 86 ? -9.284 -7.485 16.609 1.00 87.06 86 LEU A N 1
ATOM 725 C CA . LEU A 1 86 ? -9.108 -8.687 17.428 1.00 87.06 86 LEU A CA 1
ATOM 726 C C . LEU A 1 86 ? -9.522 -8.434 18.886 1.00 87.06 86 LEU A C 1
ATOM 728 O O . LEU A 1 86 ? -10.261 -9.215 19.478 1.00 87.06 86 LEU A O 1
ATOM 732 N N . ARG A 1 87 ? -9.090 -7.308 19.468 1.00 86.06 87 ARG A N 1
ATOM 733 C CA . ARG A 1 87 ? -9.439 -6.961 20.854 1.00 86.06 87 ARG A CA 1
ATOM 734 C C . ARG A 1 87 ? -10.930 -6.690 21.033 1.00 86.06 87 ARG A C 1
ATOM 736 O O . ARG A 1 87 ? -11.484 -7.062 22.062 1.00 86.06 87 ARG A O 1
ATOM 743 N N . ILE A 1 88 ? -11.587 -6.050 20.065 1.00 83.50 88 ILE A N 1
ATOM 744 C CA . ILE A 1 88 ? -13.039 -5.823 20.106 1.00 83.50 88 ILE A CA 1
ATOM 745 C C . ILE A 1 88 ? -13.790 -7.162 20.044 1.00 83.50 88 ILE A C 1
ATOM 747 O O . ILE A 1 88 ? -14.753 -7.343 20.788 1.00 83.50 88 ILE A O 1
ATOM 751 N N . GLU A 1 89 ? -13.329 -8.118 19.234 1.00 83.50 89 GLU A N 1
ATOM 752 C CA . GLU A 1 89 ? -13.897 -9.473 19.179 1.00 83.50 89 GLU A CA 1
ATOM 753 C C . GLU A 1 89 ? -13.709 -10.255 20.484 1.00 83.50 89 GLU A C 1
ATOM 755 O O . GLU A 1 89 ? -14.657 -10.888 20.954 1.00 83.50 89 GLU A O 1
ATOM 760 N N . GLU A 1 90 ? -12.532 -10.170 21.111 1.00 82.44 90 GLU A N 1
ATOM 761 C CA . GLU A 1 90 ? -12.277 -10.761 22.433 1.00 82.44 90 GLU A CA 1
ATOM 762 C C . GLU A 1 90 ? -13.223 -10.181 23.499 1.00 82.44 90 GLU A C 1
ATOM 764 O O . GLU A 1 90 ? -13.778 -10.918 24.314 1.00 82.44 90 GLU A O 1
ATOM 769 N N . ILE A 1 91 ? -13.450 -8.863 23.480 1.00 80.69 91 ILE A N 1
ATOM 770 C CA . ILE A 1 91 ? -14.358 -8.185 24.419 1.00 80.69 91 ILE A CA 1
ATOM 771 C C . ILE A 1 91 ? -15.808 -8.637 24.197 1.00 80.69 91 ILE A C 1
ATOM 773 O O . ILE A 1 91 ? -16.502 -8.932 25.169 1.00 80.69 91 ILE A O 1
ATOM 777 N N . LEU A 1 92 ? -16.249 -8.734 22.940 1.00 78.50 92 LEU A N 1
ATOM 778 C CA . LEU A 1 92 ? -17.594 -9.197 22.580 1.00 78.50 92 LEU A CA 1
ATOM 779 C C . LEU A 1 92 ? -17.825 -10.679 22.916 1.00 78.50 92 LEU A C 1
ATOM 781 O O . LEU A 1 92 ? -18.945 -11.055 23.256 1.00 78.50 92 LEU A O 1
ATOM 785 N N . SER A 1 93 ? -16.790 -11.517 22.812 1.00 76.19 93 SER A N 1
ATOM 786 C CA . SER A 1 93 ? -16.906 -12.971 22.996 1.00 76.19 93 SER A CA 1
ATOM 787 C C . SER A 1 93 ? -16.750 -13.406 24.454 1.00 76.19 93 SER A C 1
ATOM 789 O O . SER A 1 93 ? -17.459 -14.298 24.911 1.00 76.19 93 SER A O 1
ATOM 791 N N . GLU A 1 94 ? -15.826 -12.790 25.195 1.00 68.88 94 GLU A N 1
ATOM 792 C CA . GLU A 1 94 ? -15.438 -13.233 26.541 1.00 68.88 94 GLU A CA 1
ATOM 793 C C . GLU A 1 94 ? -15.843 -12.250 27.652 1.00 68.88 94 GLU A C 1
ATOM 795 O O . GLU A 1 94 ? -15.634 -12.536 28.831 1.00 68.88 94 GLU A O 1
ATOM 800 N N . GLY A 1 95 ? -16.403 -11.081 27.309 1.00 64.88 95 GLY A N 1
ATOM 801 C CA . GLY A 1 95 ? -16.814 -10.064 28.286 1.00 64.88 95 GLY A CA 1
ATOM 802 C C . GLY A 1 95 ? -15.647 -9.458 29.076 1.00 64.88 95 GLY A C 1
ATOM 803 O O . GLY A 1 95 ? -15.828 -8.976 30.197 1.00 64.88 95 GLY A O 1
ATOM 804 N N . LYS A 1 96 ? -14.423 -9.511 28.531 1.00 64.81 96 LYS A N 1
ATOM 805 C CA . LYS A 1 96 ? -13.215 -8.996 29.190 1.00 64.81 96 LYS A CA 1
ATOM 806 C C . LYS A 1 96 ? -13.229 -7.466 29.266 1.00 64.81 96 LYS A C 1
ATOM 808 O O . LYS A 1 96 ? -13.572 -6.772 28.315 1.00 64.81 96 LYS A O 1
ATOM 813 N N . SER A 1 97 ? -12.808 -6.934 30.414 1.00 62.41 97 SER A N 1
ATOM 814 C CA . SER A 1 97 ? -12.696 -5.489 30.642 1.00 62.41 97 SER A CA 1
ATOM 815 C C . SER A 1 97 ? -11.533 -4.873 29.852 1.00 62.41 97 SER A C 1
ATOM 817 O O . SER A 1 97 ? -10.510 -5.515 29.611 1.00 62.41 97 SER A O 1
ATOM 819 N N . ILE A 1 98 ? -11.679 -3.601 29.475 1.00 68.19 98 ILE A N 1
ATOM 820 C CA . ILE A 1 98 ? -10.678 -2.827 28.731 1.00 68.19 98 ILE A CA 1
ATOM 821 C C . ILE A 1 98 ? -9.416 -2.655 29.596 1.00 68.19 98 ILE A C 1
ATOM 823 O O . ILE A 1 98 ? -9.407 -1.879 30.554 1.00 68.19 98 ILE A O 1
ATOM 827 N N . SER A 1 99 ? -8.341 -3.368 29.245 1.00 75.44 99 SER A N 1
ATOM 828 C CA . SER A 1 99 ? -7.010 -3.214 29.853 1.00 75.44 99 SER A CA 1
ATOM 829 C C . SER A 1 99 ? -6.346 -1.894 29.430 1.00 75.44 99 SER A C 1
ATOM 831 O O . SER A 1 99 ? -6.700 -1.316 28.402 1.00 75.44 99 SER A O 1
ATOM 833 N N . GLN A 1 100 ? -5.351 -1.416 30.186 1.00 75.00 100 GLN A N 1
ATOM 834 C CA . GLN A 1 100 ? -4.548 -0.243 29.802 1.00 75.00 100 GLN A CA 1
ATOM 835 C C . GLN A 1 100 ? -3.859 -0.430 28.442 1.00 75.00 100 GLN A C 1
ATOM 837 O O . GLN A 1 100 ? -3.795 0.510 27.656 1.00 75.00 100 GLN A O 1
ATOM 842 N N . GLU A 1 101 ? -3.425 -1.651 28.131 1.00 77.19 101 GLU A N 1
ATOM 843 C CA . GLU A 1 101 ? -2.839 -1.992 26.831 1.00 77.19 101 GLU A CA 1
ATOM 844 C C . GLU A 1 101 ? -3.854 -1.840 25.685 1.00 77.19 101 GLU A C 1
ATOM 846 O O . GLU A 1 101 ? -3.526 -1.321 24.620 1.00 77.19 101 GLU A O 1
ATOM 851 N N . ASN A 1 102 ? -5.123 -2.184 25.930 1.00 81.62 102 ASN A N 1
ATOM 852 C CA . ASN A 1 102 ? -6.187 -2.029 24.937 1.00 81.62 102 ASN A CA 1
ATOM 853 C C . ASN A 1 102 ? -6.443 -0.549 24.630 1.00 81.62 102 ASN A C 1
ATOM 855 O O . ASN A 1 102 ? -6.704 -0.206 23.483 1.00 81.62 102 ASN A O 1
ATOM 859 N N . LYS A 1 103 ? -6.325 0.339 25.629 1.00 83.62 103 LYS A N 1
ATOM 860 C CA . LYS A 1 103 ? -6.497 1.786 25.424 1.00 83.62 103 LYS A CA 1
ATOM 861 C C . LYS A 1 103 ? -5.463 2.353 24.456 1.00 83.62 103 LYS A C 1
ATOM 863 O O . LYS A 1 103 ? -5.845 3.111 23.574 1.00 83.62 103 LYS A O 1
ATOM 868 N N . MET A 1 104 ? -4.201 1.939 24.594 1.00 85.94 104 MET A N 1
ATOM 869 C CA . MET A 1 104 ? -3.123 2.335 23.681 1.00 85.94 104 MET A CA 1
ATOM 870 C C . MET A 1 104 ? -3.387 1.830 22.260 1.00 85.94 104 MET A C 1
ATOM 872 O O . MET A 1 104 ? -3.292 2.593 21.308 1.00 85.94 104 MET A O 1
ATOM 876 N N . ILE A 1 105 ? -3.792 0.563 22.115 1.00 87.75 105 ILE A N 1
ATOM 877 C CA . ILE A 1 105 ? -4.125 -0.020 20.804 1.00 87.75 105 ILE A CA 1
ATOM 878 C C . ILE A 1 105 ? -5.281 0.739 20.143 1.00 87.75 105 ILE A C 1
ATOM 880 O O . ILE A 1 105 ? -5.238 0.996 18.944 1.00 87.75 105 ILE A O 1
ATOM 884 N N . PHE A 1 106 ? -6.305 1.115 20.912 1.00 88.12 106 PHE A N 1
ATOM 885 C CA . PHE A 1 106 ? -7.421 1.906 20.401 1.00 88.12 106 PHE A CA 1
ATOM 886 C C . PHE A 1 106 ? -6.999 3.332 20.035 1.00 88.12 106 PHE A C 1
ATOM 888 O O . PHE A 1 106 ? -7.443 3.855 19.023 1.00 88.12 106 PHE A O 1
ATOM 895 N N . GLU A 1 107 ? -6.123 3.971 20.803 1.00 88.62 107 GLU A N 1
ATOM 896 C CA . GLU A 1 107 ? -5.617 5.295 20.439 1.00 88.62 107 GLU A CA 1
ATOM 897 C C . GLU A 1 107 ? -4.852 5.268 19.107 1.00 88.62 107 GLU A C 1
ATOM 899 O O . GLU A 1 107 ? -5.169 6.049 18.211 1.00 88.62 107 GLU A O 1
ATOM 904 N N . GLU A 1 108 ? -3.944 4.307 18.927 1.00 89.50 108 GLU A N 1
ATOM 905 C CA . GLU A 1 108 ? -3.177 4.168 17.683 1.00 89.50 108 GLU A CA 1
ATOM 906 C C . GLU A 1 108 ? -4.045 3.749 16.491 1.00 89.50 108 GLU A C 1
ATOM 908 O O . GLU A 1 108 ? -3.936 4.322 15.409 1.00 89.50 108 GLU A O 1
ATOM 913 N N . ALA A 1 109 ? -4.994 2.829 16.686 1.00 88.81 109 ALA A N 1
ATOM 914 C CA . ALA A 1 109 ? -5.964 2.481 15.646 1.00 88.81 109 ALA A CA 1
ATOM 915 C C . ALA A 1 109 ? -6.850 3.679 15.264 1.00 88.81 109 ALA A C 1
ATOM 917 O O . ALA A 1 109 ? -7.262 3.817 14.113 1.00 88.81 109 ALA A O 1
ATOM 918 N N . GLY A 1 110 ? -7.142 4.563 16.223 1.00 87.81 110 GLY A N 1
ATOM 919 C CA . GLY A 1 110 ? -7.830 5.824 15.977 1.00 87.81 110 GLY A CA 1
ATOM 920 C C . GLY A 1 110 ? -7.005 6.780 15.117 1.00 87.81 110 GLY A C 1
ATOM 921 O O . GLY A 1 110 ? -7.576 7.431 14.244 1.00 87.81 110 GLY A O 1
ATOM 922 N N . ASN A 1 111 ? -5.686 6.836 15.321 1.00 88.56 111 ASN A N 1
ATOM 923 C CA . ASN A 1 111 ? -4.767 7.629 14.502 1.00 88.56 111 ASN A CA 1
ATOM 924 C C . ASN A 1 111 ? -4.671 7.080 13.069 1.00 88.56 111 ASN A C 1
ATOM 926 O O . ASN A 1 111 ? -4.789 7.854 12.121 1.00 88.56 111 ASN A O 1
ATOM 930 N N . GLU A 1 112 ? -4.540 5.757 12.904 1.00 88.50 112 GLU A N 1
ATOM 931 C CA . GLU A 1 112 ? -4.563 5.097 11.587 1.00 88.50 112 GLU A CA 1
ATOM 932 C C . GLU A 1 112 ? -5.889 5.374 10.856 1.00 88.50 112 GLU A C 1
ATOM 934 O O . GLU A 1 112 ? -5.906 5.831 9.713 1.00 88.50 112 GLU A O 1
ATOM 939 N N . LEU A 1 113 ? -7.025 5.196 11.539 1.00 86.38 113 LEU A N 1
ATOM 940 C CA . LEU A 1 113 ? -8.347 5.435 10.956 1.00 86.38 113 LEU A CA 1
ATOM 941 C C . LEU A 1 113 ? -8.617 6.925 10.690 1.00 86.38 113 LEU A C 1
ATOM 943 O O . LEU A 1 113 ? -9.395 7.256 9.795 1.00 86.38 113 LEU A O 1
ATOM 947 N N . ALA A 1 114 ? -7.979 7.840 11.426 1.00 86.75 114 ALA A N 1
ATOM 948 C CA . ALA A 1 114 ? -8.077 9.274 11.168 1.00 86.75 114 ALA A CA 1
ATOM 949 C C . ALA A 1 114 ? -7.488 9.646 9.801 1.00 86.75 114 ALA A C 1
ATOM 951 O O . ALA A 1 114 ? -8.063 10.491 9.114 1.00 86.75 114 ALA A O 1
ATOM 952 N N . LEU A 1 115 ? -6.396 8.994 9.382 1.00 85.56 115 LEU A N 1
ATOM 953 C CA . LEU A 1 115 ? -5.803 9.202 8.057 1.00 85.56 115 LEU A CA 1
ATOM 954 C C . LEU A 1 115 ? -6.795 8.829 6.945 1.00 85.56 115 LEU A C 1
ATOM 956 O O . LEU A 1 115 ? -6.991 9.602 6.008 1.00 85.56 115 LEU A O 1
ATOM 960 N N . GLU A 1 116 ? -7.511 7.715 7.098 1.00 83.94 116 GLU A N 1
ATOM 961 C CA . GLU A 1 116 ? -8.559 7.307 6.151 1.00 83.94 116 GLU A CA 1
ATOM 962 C C . GLU A 1 116 ? -9.823 8.177 6.239 1.00 83.94 116 GLU A C 1
ATOM 964 O O . GLU A 1 116 ? -10.493 8.458 5.239 1.00 83.94 116 GLU A O 1
ATOM 969 N N . ALA A 1 117 ? -10.143 8.678 7.433 1.00 83.31 117 ALA A N 1
ATOM 970 C CA . ALA A 1 117 ? -11.257 9.594 7.651 1.00 83.31 117 ALA A CA 1
ATOM 971 C C . ALA A 1 117 ? -11.056 10.955 6.970 1.00 83.31 117 ALA A C 1
ATOM 973 O O . ALA A 1 117 ? -12.049 11.578 6.597 1.00 83.31 117 ALA A O 1
ATOM 974 N N . ILE A 1 118 ? -9.813 11.403 6.751 1.00 85.00 118 ILE A N 1
ATOM 975 C CA . ILE A 1 118 ? -9.531 12.611 5.956 1.00 85.00 118 ILE A CA 1
ATOM 976 C C . ILE A 1 118 ? -10.020 12.425 4.514 1.00 85.00 118 ILE A C 1
ATOM 978 O O . ILE A 1 118 ? -10.647 13.324 3.953 1.00 85.00 118 ILE A O 1
ATOM 982 N N . ASN A 1 119 ? -9.796 11.242 3.936 1.00 82.31 119 ASN A N 1
ATOM 983 C CA . ASN A 1 119 ? -10.210 10.922 2.569 1.00 82.31 119 ASN A CA 1
ATOM 984 C C . ASN A 1 119 ? -11.711 10.607 2.466 1.00 82.31 119 ASN A C 1
ATOM 986 O O . ASN A 1 119 ? -12.324 10.801 1.416 1.00 82.31 119 ASN A O 1
ATOM 990 N N . SER A 1 120 ? -12.324 10.089 3.534 1.00 80.88 120 SER A N 1
ATOM 991 C CA . SER A 1 120 ? -13.734 9.671 3.555 1.00 80.88 120 SER A 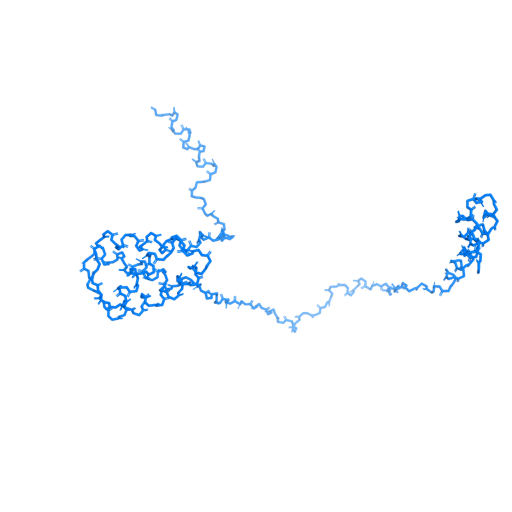CA 1
ATOM 992 C C . SER A 1 120 ? -14.422 9.954 4.901 1.00 80.88 120 SER A C 1
ATOM 994 O O . SER A 1 120 ? -14.791 9.027 5.633 1.00 80.88 120 SER A O 1
ATOM 996 N N . PRO A 1 121 ? -14.701 11.232 5.222 1.00 76.62 121 PRO A N 1
ATOM 997 C CA . PRO A 1 121 ? -15.197 11.624 6.543 1.00 76.62 121 PRO A CA 1
ATOM 998 C C . PRO A 1 121 ? -16.582 11.048 6.860 1.00 76.62 121 PRO A C 1
ATOM 1000 O O . PRO A 1 121 ? -16.854 10.658 7.991 1.00 76.62 121 PRO A O 1
ATOM 1003 N N . GLY A 1 122 ? -17.464 10.925 5.862 1.00 78.94 122 GLY A N 1
ATOM 1004 C CA . GLY A 1 122 ? -18.833 10.441 6.072 1.00 78.94 122 GLY A CA 1
ATOM 1005 C C . GLY A 1 122 ? -18.937 8.975 6.512 1.00 78.94 122 GLY A C 1
ATOM 1006 O O . GLY A 1 122 ? -19.925 8.605 7.143 1.00 78.94 122 GLY A O 1
ATOM 1007 N N . LYS A 1 123 ? -17.934 8.143 6.201 1.00 79.94 123 LYS A N 1
ATOM 1008 C CA . LYS A 1 123 ? -17.957 6.701 6.503 1.00 79.94 123 LYS A CA 1
ATOM 1009 C C . LYS A 1 123 ? -17.340 6.379 7.864 1.00 79.94 123 LYS A C 1
ATOM 1011 O O . LYS A 1 123 ? -17.857 5.523 8.575 1.00 79.94 123 LYS A O 1
ATOM 1016 N N . TYR A 1 124 ? -16.274 7.084 8.240 1.00 84.12 124 TYR A N 1
ATOM 1017 C CA . TYR A 1 124 ? -15.420 6.691 9.365 1.00 84.12 124 TYR A CA 1
ATOM 1018 C C . TYR A 1 124 ? -15.620 7.522 10.642 1.00 84.12 124 TYR A C 1
ATOM 1020 O O . TYR A 1 124 ? -15.202 7.098 11.715 1.00 84.12 124 TYR A O 1
ATOM 1028 N N . LEU A 1 125 ? -16.318 8.665 10.582 1.00 83.00 125 LEU A N 1
ATOM 1029 C CA . LEU A 1 125 ? -16.455 9.584 11.725 1.00 83.00 125 LEU A CA 1
ATOM 1030 C C . LEU A 1 125 ? -17.170 8.958 12.933 1.00 83.00 125 LEU A C 1
ATOM 1032 O O . LEU A 1 125 ? -16.736 9.145 14.070 1.00 83.00 125 LEU A O 1
ATOM 1036 N N . LYS A 1 126 ? -18.231 8.171 12.706 1.00 84.50 126 LYS A N 1
ATOM 1037 C CA . LYS A 1 126 ? -18.929 7.457 13.791 1.00 84.50 126 LYS A CA 1
ATOM 1038 C C . LYS A 1 126 ? -18.029 6.417 14.454 1.00 84.50 126 LYS A C 1
ATOM 1040 O O . LYS A 1 126 ? -17.942 6.377 15.679 1.00 84.50 126 LYS A O 1
ATOM 1045 N N . ALA A 1 127 ? -17.328 5.622 13.644 1.00 83.69 127 ALA A N 1
ATOM 1046 C CA . ALA A 1 127 ? -16.381 4.628 14.133 1.00 83.69 127 ALA A CA 1
ATOM 1047 C C . ALA A 1 127 ? -15.284 5.300 14.968 1.00 83.69 127 ALA A C 1
ATOM 1049 O O . ALA A 1 127 ? -15.056 4.887 16.098 1.00 83.69 127 ALA A O 1
ATOM 1050 N N . LEU A 1 128 ? -14.709 6.406 14.484 1.00 85.12 128 LEU A N 1
ATOM 1051 C CA . LEU A 1 128 ? -13.685 7.181 15.188 1.00 85.12 128 LEU A CA 1
ATOM 1052 C C . LEU A 1 128 ? -14.183 7.750 16.526 1.00 85.12 128 LEU A C 1
ATOM 1054 O O . LEU A 1 128 ? -13.468 7.705 17.526 1.00 85.12 128 LEU A O 1
ATOM 1058 N N . GLN A 1 129 ? -15.428 8.233 16.584 1.00 84.88 129 GLN A N 1
ATOM 1059 C CA . GLN A 1 129 ? -16.025 8.730 17.826 1.00 84.88 129 GLN A CA 1
ATOM 1060 C C . GLN A 1 129 ? -16.165 7.624 18.881 1.00 84.88 129 GLN A C 1
ATOM 1062 O O . GLN A 1 129 ? -15.885 7.848 20.062 1.00 84.88 129 GLN A O 1
ATOM 1067 N N . PHE A 1 130 ? -16.604 6.434 18.478 1.00 82.62 130 PHE A N 1
ATOM 1068 C CA . PHE A 1 130 ? -16.711 5.294 19.383 1.00 82.62 130 PHE A CA 1
ATOM 1069 C C . PHE A 1 130 ? -15.338 4.760 19.797 1.00 82.62 130 PHE A C 1
ATOM 1071 O O . PHE A 1 130 ? -15.126 4.470 20.972 1.00 82.62 130 PHE A O 1
ATOM 1078 N N . LEU A 1 131 ? -14.379 4.730 18.875 1.00 83.75 131 LEU A N 1
ATOM 1079 C CA . LEU A 1 131 ? -13.005 4.315 19.140 1.00 83.75 131 LEU A CA 1
ATOM 1080 C C . LEU A 1 131 ? -12.309 5.262 20.134 1.00 83.75 131 LEU A C 1
ATOM 1082 O O . LEU A 1 131 ? -11.675 4.810 21.086 1.00 83.75 131 LEU A O 1
ATOM 1086 N N . LYS A 1 132 ? -12.557 6.574 20.023 1.00 85.12 132 LYS A N 1
ATOM 1087 C CA . LYS A 1 132 ? -12.102 7.565 21.010 1.00 85.12 132 LYS A CA 1
ATOM 1088 C C . LYS A 1 132 ? -12.737 7.363 22.390 1.00 85.12 132 LYS A C 1
ATOM 1090 O O . LYS A 1 132 ? -12.082 7.522 23.414 1.00 85.12 132 LYS A O 1
ATOM 1095 N N . ARG A 1 133 ? -14.014 6.973 22.451 1.00 83.12 133 ARG A N 1
ATOM 1096 C CA . ARG A 1 133 ? -14.679 6.648 23.729 1.00 83.12 133 ARG A CA 1
ATOM 1097 C C . ARG A 1 133 ? -14.093 5.391 24.377 1.00 83.12 133 ARG A C 1
ATOM 1099 O O . ARG A 1 133 ? -13.977 5.350 25.602 1.00 83.12 133 ARG A O 1
ATOM 1106 N N . LEU A 1 134 ? -13.693 4.407 23.571 1.00 80.56 134 LEU A N 1
ATOM 1107 C CA . LEU A 1 134 ? -13.004 3.203 24.040 1.00 80.56 134 LEU A CA 1
ATOM 1108 C C . LEU A 1 134 ? -11.611 3.517 24.587 1.00 80.56 134 LEU A C 1
ATOM 1110 O O . LEU A 1 134 ? -11.260 3.016 25.657 1.00 80.56 134 LEU A O 1
ATOM 1114 N N . SER A 1 135 ? -10.847 4.388 23.920 1.00 81.12 135 SER A N 1
ATOM 1115 C CA . SER A 1 135 ? -9.531 4.813 24.415 1.00 81.12 135 SER A CA 1
ATOM 1116 C C . SER A 1 135 ? -9.642 5.582 25.743 1.00 81.12 135 SER A C 1
ATOM 1118 O O . SER A 1 135 ? -8.830 5.397 26.647 1.00 81.12 135 SER A O 1
ATOM 1120 N N . GLU A 1 136 ? -10.708 6.368 25.930 1.00 82.25 136 GLU A N 1
ATOM 1121 C CA . GLU A 1 136 ? -11.033 7.043 27.199 1.00 82.25 136 GLU A CA 1
ATOM 1122 C C . GLU A 1 136 ? -11.498 6.080 28.315 1.00 82.25 136 GLU A C 1
ATOM 1124 O O . GLU A 1 136 ? -11.625 6.482 29.473 1.00 82.25 136 GLU A O 1
ATOM 1129 N N . GLY A 1 137 ? -11.720 4.797 28.008 1.00 69.38 137 GLY A N 1
ATOM 1130 C CA . GLY A 1 137 ? -12.149 3.780 28.970 1.00 69.38 137 GLY A CA 1
ATOM 1131 C C . GLY A 1 137 ? -13.642 3.798 29.299 1.00 69.38 137 GLY A C 1
ATOM 1132 O O . GLY A 1 137 ? -14.033 3.278 30.344 1.00 69.38 137 GLY A O 1
ATOM 1133 N N . LYS A 1 138 ? -14.483 4.388 28.440 1.00 73.94 138 LYS A N 1
ATOM 1134 C CA . LYS A 1 138 ? -15.945 4.299 28.569 1.00 73.94 138 LYS A CA 1
ATOM 1135 C C . LYS A 1 138 ? -16.415 2.953 28.018 1.00 73.94 138 LYS A C 1
ATOM 1137 O O . LYS A 1 138 ? -16.036 2.575 26.912 1.00 73.94 138 LYS A O 1
ATOM 1142 N N . GLN A 1 139 ? -17.257 2.245 28.771 1.00 67.75 139 GLN A N 1
ATOM 1143 C CA . GLN A 1 139 ? -17.918 1.041 28.264 1.00 67.75 139 GLN A CA 1
ATOM 1144 C C . GLN A 1 139 ? -18.943 1.430 27.192 1.00 67.75 139 GLN A C 1
ATOM 1146 O O . GLN A 1 139 ? -19.744 2.347 27.389 1.00 67.75 139 GLN A O 1
ATOM 1151 N N . LEU A 1 140 ? -18.885 0.753 26.049 1.00 72.56 140 LEU A N 1
ATOM 1152 C CA . LEU A 1 140 ? -19.850 0.876 24.960 1.00 72.56 140 LEU A CA 1
ATOM 1153 C C . LEU A 1 140 ? -20.837 -0.292 25.011 1.00 72.56 140 LEU A C 1
ATOM 1155 O O . LEU A 1 140 ? -20.523 -1.341 25.566 1.00 72.56 140 LEU A O 1
ATOM 1159 N N . SER A 1 141 ? -22.016 -0.111 24.417 1.00 74.25 141 SER A N 1
ATOM 1160 C CA . SER A 1 141 ? -22.940 -1.220 24.179 1.00 74.25 141 SER A CA 1
ATOM 1161 C C . SER A 1 141 ? -22.402 -2.151 23.090 1.00 74.25 141 SER A C 1
ATOM 1163 O O . SER A 1 141 ? -21.669 -1.720 22.194 1.00 74.25 141 SER A O 1
ATOM 1165 N N . ASP A 1 142 ? -22.830 -3.413 23.121 1.00 75.50 142 ASP A N 1
ATOM 1166 C CA . ASP A 1 142 ? -22.459 -4.424 22.121 1.00 75.50 142 ASP A CA 1
ATOM 1167 C C . ASP A 1 142 ? -22.810 -3.989 20.689 1.00 75.50 142 ASP A C 1
ATOM 1169 O O . ASP A 1 142 ? -22.110 -4.314 19.732 1.00 75.50 142 ASP A O 1
ATOM 1173 N N . GLU A 1 143 ? -23.880 -3.208 20.528 1.00 79.88 143 GLU A N 1
ATOM 1174 C CA . GLU A 1 143 ? -24.296 -2.648 19.241 1.00 79.88 143 GLU A CA 1
ATOM 1175 C C . GLU A 1 143 ? -23.320 -1.575 18.731 1.00 79.88 143 GLU A C 1
ATOM 1177 O O . GLU A 1 143 ? -22.939 -1.590 17.560 1.00 79.88 143 GLU A O 1
ATOM 1182 N N . SER A 1 144 ? -22.830 -0.698 19.615 1.00 74.62 144 SER A N 1
ATOM 1183 C CA . SER A 1 144 ? -21.805 0.291 19.263 1.00 74.62 144 SER A CA 1
ATOM 1184 C C . SER A 1 144 ? -20.454 -0.360 18.956 1.00 74.62 144 SER A C 1
ATOM 1186 O O . SER A 1 144 ? -19.762 0.095 18.049 1.00 74.62 144 SER A O 1
ATOM 1188 N N . LEU A 1 145 ? -20.086 -1.444 19.650 1.00 78.38 145 LEU A N 1
ATOM 1189 C CA . LEU A 1 145 ? -18.868 -2.212 19.354 1.00 78.38 145 LEU A CA 1
ATOM 1190 C C . LEU A 1 145 ? -18.913 -2.852 17.959 1.00 78.38 145 LEU A C 1
ATOM 1192 O O . LEU A 1 145 ? -17.928 -2.781 17.224 1.00 78.38 145 LEU A O 1
ATOM 1196 N N . LYS A 1 146 ? -20.064 -3.402 17.555 1.00 82.12 146 LYS A N 1
ATOM 1197 C CA . LYS A 1 146 ? -20.271 -3.926 16.193 1.00 82.12 146 LYS A CA 1
ATOM 1198 C C . LYS A 1 146 ? -20.189 -2.831 15.127 1.00 82.12 146 LYS A C 1
ATOM 1200 O O . LYS A 1 146 ? -19.661 -3.068 14.042 1.00 82.12 146 LYS A O 1
ATOM 1205 N N . GLU A 1 147 ? -20.676 -1.624 15.421 1.00 82.44 147 GLU A N 1
ATOM 1206 C CA . GLU A 1 147 ? -20.556 -0.483 14.502 1.00 82.44 147 GLU A CA 1
ATOM 1207 C C . GL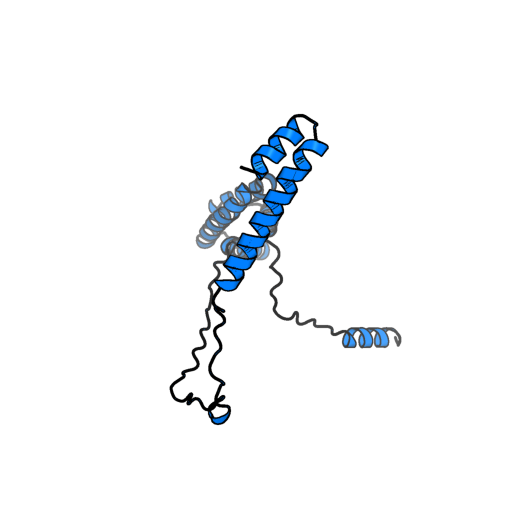U A 1 147 ? -19.089 -0.050 14.325 1.00 82.44 147 GLU A C 1
ATOM 1209 O O . GLU A 1 147 ? -18.661 0.213 13.199 1.00 82.44 147 GLU A O 1
ATOM 1214 N N . VAL A 1 148 ? -18.290 -0.067 15.402 1.00 83.88 148 VAL A N 1
ATOM 1215 C CA . VAL A 1 148 ? -16.835 0.164 15.326 1.00 83.88 148 VAL A CA 1
ATOM 1216 C C . VAL A 1 148 ? -16.147 -0.922 14.509 1.00 83.88 148 VAL A C 1
ATOM 1218 O O . VAL A 1 148 ? -15.370 -0.596 13.617 1.00 83.88 148 VAL A O 1
ATOM 1221 N N . GLN A 1 149 ? -16.456 -2.194 14.770 1.00 83.25 149 GLN A N 1
ATOM 1222 C CA . GLN A 1 149 ? -15.882 -3.335 14.053 1.00 83.25 149 GLN A CA 1
ATOM 1223 C C . GLN A 1 149 ? -16.124 -3.214 12.545 1.00 83.25 149 GLN A C 1
ATOM 1225 O O . GLN A 1 149 ? -15.194 -3.330 11.751 1.00 83.25 149 GLN A O 1
ATOM 1230 N N . LYS A 1 150 ? -17.359 -2.893 12.144 1.00 84.69 150 LYS A N 1
ATOM 1231 C CA . LYS A 1 150 ? -17.712 -2.676 10.738 1.00 84.69 150 LYS A CA 1
ATOM 1232 C C . LYS A 1 150 ? -16.967 -1.485 10.133 1.00 84.69 150 LYS A C 1
ATOM 1234 O O . LYS A 1 150 ? -16.526 -1.562 8.991 1.00 84.69 150 LYS A O 1
ATOM 1239 N N . GLY A 1 151 ? -16.829 -0.390 10.882 1.00 81.38 151 GLY A N 1
ATOM 1240 C CA . GLY A 1 151 ? -16.091 0.792 10.437 1.00 81.38 151 GLY A CA 1
ATOM 1241 C C . GLY A 1 151 ? -14.595 0.534 10.248 1.00 81.38 151 GLY A C 1
ATOM 1242 O O . GLY A 1 151 ? -14.032 0.983 9.255 1.00 81.38 151 GLY A O 1
ATOM 1243 N N . LEU A 1 152 ? -13.981 -0.224 11.159 1.00 83.62 152 LEU A N 1
ATOM 1244 C CA . LEU A 1 152 ? -12.581 -0.647 11.076 1.00 83.62 152 LEU A CA 1
ATOM 1245 C C . LEU A 1 152 ? -12.353 -1.628 9.924 1.00 83.62 152 LEU A C 1
ATOM 1247 O O . LEU A 1 152 ? -11.389 -1.482 9.184 1.00 83.62 152 LEU A O 1
ATOM 1251 N N . PHE A 1 153 ? -13.265 -2.583 9.733 1.00 84.44 153 PHE A N 1
ATOM 1252 C CA . PHE A 1 153 ? -13.191 -3.541 8.632 1.00 84.44 153 PHE A CA 1
ATOM 1253 C C . PHE A 1 153 ? -13.278 -2.853 7.264 1.00 84.44 153 PHE A C 1
ATOM 1255 O O . PHE A 1 153 ? -12.512 -3.176 6.369 1.00 84.44 153 PHE A O 1
ATOM 1262 N N . LEU A 1 154 ? -14.160 -1.857 7.115 1.00 83.94 154 LEU A N 1
ATOM 1263 C CA . LEU A 1 154 ? -14.277 -1.071 5.880 1.00 83.94 154 LEU A CA 1
ATOM 1264 C C . LEU A 1 154 ? -13.039 -0.216 5.570 1.00 83.94 154 LEU A C 1
ATOM 1266 O O . LEU A 1 154 ? -12.871 0.183 4.421 1.00 83.94 154 LEU A O 1
ATOM 1270 N N . ALA A 1 155 ? -12.229 0.112 6.580 1.00 82.31 155 ALA A N 1
ATOM 1271 C CA . ALA A 1 155 ? -11.028 0.924 6.417 1.00 82.31 155 ALA A CA 1
ATOM 1272 C C . ALA A 1 155 ? -9.821 0.112 5.920 1.00 82.31 155 ALA A C 1
ATOM 1274 O O . ALA A 1 155 ? -8.898 0.696 5.362 1.00 82.31 155 ALA A O 1
ATOM 1275 N N . ILE A 1 156 ? -9.825 -1.214 6.101 1.00 81.31 156 ILE A N 1
ATOM 1276 C CA . ILE A 1 156 ? -8.761 -2.088 5.600 1.00 81.31 156 ILE A CA 1
ATOM 1277 C C . ILE A 1 156 ? -9.074 -2.431 4.131 1.00 81.31 156 ILE A C 1
ATOM 1279 O O . ILE A 1 156 ? -10.154 -2.962 3.866 1.00 81.31 156 ILE A O 1
ATOM 1283 N N . PRO A 1 157 ? -8.172 -2.155 3.169 1.00 75.62 157 PRO A N 1
ATOM 1284 C CA . PRO A 1 157 ? -8.355 -2.591 1.789 1.00 75.62 157 PRO A CA 1
ATOM 1285 C C . PRO A 1 157 ? -8.331 -4.122 1.702 1.00 75.62 157 PRO A C 1
ATOM 1287 O O . PRO A 1 157 ? -7.615 -4.781 2.462 1.00 75.62 157 PRO A O 1
ATOM 1290 N N . ASP A 1 158 ? -9.089 -4.686 0.757 1.00 68.06 158 ASP A N 1
ATOM 1291 C CA . ASP A 1 158 ? -8.997 -6.112 0.437 1.00 68.06 158 ASP A CA 1
ATOM 1292 C C . ASP A 1 158 ? -7.530 -6.456 0.152 1.00 68.06 158 ASP A C 1
ATOM 1294 O O . ASP A 1 158 ? -6.851 -5.719 -0.565 1.00 68.06 158 ASP A O 1
ATOM 1298 N N . SER A 1 159 ? -7.021 -7.538 0.757 1.00 61.31 159 SER A N 1
ATOM 1299 C CA . SER A 1 159 ? -5.630 -7.953 0.563 1.00 61.31 159 SER A CA 1
ATOM 1300 C C . SER A 1 159 ? -5.318 -8.021 -0.928 1.00 61.31 159 SER A C 1
ATOM 1302 O O . SER A 1 159 ? -5.964 -8.779 -1.654 1.00 61.31 159 SER A O 1
ATOM 1304 N N . ASP A 1 160 ? -4.322 -7.242 -1.360 1.00 55.09 160 ASP A N 1
ATOM 1305 C CA . ASP A 1 160 ? -3.819 -7.298 -2.727 1.00 55.09 160 ASP A CA 1
ATOM 1306 C C . ASP A 1 160 ? -3.567 -8.762 -3.111 1.00 55.09 160 ASP A C 1
ATOM 1308 O O . ASP A 1 160 ? -3.057 -9.528 -2.279 1.00 55.09 160 ASP A O 1
ATOM 1312 N N . PRO A 1 161 ? -3.912 -9.176 -4.345 1.00 54.66 161 PRO A N 1
ATOM 1313 C CA . PRO A 1 161 ? -3.670 -10.532 -4.803 1.00 54.66 161 PRO A CA 1
ATOM 1314 C C . PRO A 1 161 ? -2.169 -10.806 -4.727 1.00 54.66 161 PRO A C 1
ATOM 1316 O O . PRO A 1 161 ? -1.381 -10.377 -5.571 1.00 54.66 161 PRO A O 1
ATOM 1319 N N . ASN A 1 162 ? -1.764 -11.505 -3.670 1.00 56.31 162 ASN A N 1
ATOM 1320 C CA . ASN A 1 162 ? -0.399 -11.949 -3.492 1.00 56.31 162 ASN A CA 1
ATOM 1321 C C . ASN A 1 162 ? -0.111 -12.927 -4.640 1.00 56.31 162 ASN A C 1
ATOM 1323 O O . ASN A 1 162 ? -0.819 -13.928 -4.746 1.00 56.31 162 ASN A O 1
ATOM 1327 N N . PRO A 1 163 ? 0.909 -12.703 -5.489 1.00 55.84 163 PRO A N 1
ATOM 1328 C CA . PRO A 1 163 ? 1.224 -13.573 -6.626 1.00 55.84 163 PRO A CA 1
ATOM 1329 C C . PRO A 1 163 ? 1.758 -14.956 -6.212 1.00 55.84 163 PRO A C 1
ATOM 1331 O O . PRO A 1 163 ? 2.363 -15.668 -7.017 1.00 55.84 163 PRO A O 1
ATOM 1334 N N . TYR A 1 164 ? 1.553 -15.361 -4.958 1.00 60.03 164 TYR A N 1
ATOM 1335 C CA . TYR A 1 164 ? 1.658 -16.756 -4.587 1.00 60.03 164 TYR A CA 1
ATOM 1336 C C . TYR A 1 164 ? 0.573 -17.541 -5.311 1.00 60.03 164 TYR A C 1
ATOM 1338 O O . TYR A 1 164 ? -0.591 -17.159 -5.341 1.00 60.03 164 TYR A O 1
ATOM 1346 N N . LYS A 1 165 ? 0.992 -18.657 -5.906 1.00 50.97 165 LYS A N 1
ATOM 1347 C CA . LYS A 1 165 ? 0.118 -19.646 -6.527 1.00 50.97 165 LYS A CA 1
ATOM 1348 C C . LYS A 1 165 ? -1.019 -19.950 -5.553 1.00 50.97 165 LYS A C 1
ATOM 1350 O O . LYS A 1 165 ? -0.761 -20.575 -4.523 1.00 50.97 165 LYS A O 1
ATOM 1355 N N . GLU A 1 166 ? -2.237 -19.500 -5.863 1.00 52.97 166 GLU A N 1
ATOM 1356 C CA . GLU A 1 166 ? -3.428 -19.981 -5.174 1.00 52.97 166 GLU A CA 1
ATOM 1357 C C . GLU A 1 166 ? -3.348 -21.503 -5.231 1.00 52.97 166 GLU A C 1
ATOM 1359 O O . GLU A 1 166 ? -3.333 -22.110 -6.307 1.00 52.97 166 GLU A O 1
ATOM 1364 N N . ILE A 1 167 ? -3.194 -22.130 -4.069 1.00 55.66 167 ILE A N 1
ATOM 1365 C CA . ILE A 1 167 ? -3.368 -23.568 -3.950 1.00 55.66 167 ILE A CA 1
ATOM 1366 C C . ILE A 1 167 ? -4.876 -23.752 -4.090 1.00 55.66 167 ILE A C 1
ATOM 1368 O O . ILE A 1 167 ? -5.595 -23.806 -3.096 1.00 55.66 167 ILE A O 1
ATOM 1372 N N . SER A 1 168 ? -5.370 -23.735 -5.332 1.00 58.22 168 SER A N 1
ATOM 1373 C CA . SER A 1 168 ? -6.728 -24.161 -5.626 1.00 58.22 168 SER A CA 1
ATOM 1374 C C . SER A 1 168 ? -6.811 -25.593 -5.130 1.00 58.22 168 SER A C 1
ATOM 1376 O O . SER A 1 168 ? -6.144 -26.484 -5.652 1.00 58.22 168 SER A O 1
ATOM 1378 N N . THR A 1 169 ? -7.579 -25.799 -4.068 1.00 59.88 169 THR A N 1
ATOM 1379 C CA . THR A 1 169 ? -7.801 -27.113 -3.458 1.00 59.88 169 THR A CA 1
ATOM 1380 C C . THR A 1 169 ? -8.647 -28.028 -4.341 1.00 59.88 169 THR A C 1
ATOM 1382 O O . THR A 1 169 ? -8.878 -29.175 -3.977 1.00 59.88 169 THR A O 1
ATOM 1385 N N . MET A 1 170 ? -9.111 -27.524 -5.485 1.00 60.34 170 MET A N 1
ATOM 1386 C CA . MET A 1 170 ? -9.817 -28.275 -6.510 1.00 60.34 170 MET A CA 1
ATOM 1387 C C . MET A 1 170 ? -9.186 -27.969 -7.860 1.00 60.34 170 MET A C 1
ATOM 1389 O O . MET A 1 170 ? -9.353 -26.868 -8.399 1.00 60.34 170 MET A O 1
ATOM 1393 N N . ASP A 1 171 ? -8.464 -28.946 -8.393 1.00 77.88 171 ASP A N 1
ATOM 1394 C CA . ASP A 1 171 ? -8.022 -28.926 -9.780 1.00 77.88 171 ASP A CA 1
ATOM 1395 C C . ASP A 1 171 ? -9.225 -29.196 -10.710 1.00 77.88 171 ASP A C 1
ATOM 1397 O O . ASP A 1 171 ? -10.297 -29.641 -10.282 1.00 77.88 171 ASP A O 1
ATOM 1401 N N . GLU A 1 172 ? -9.080 -28.926 -12.006 1.00 81.31 172 GLU A N 1
ATOM 1402 C CA . GLU A 1 172 ? -10.127 -29.190 -13.005 1.00 81.31 172 GLU A CA 1
ATOM 1403 C C . GLU A 1 172 ? -10.533 -30.677 -13.017 1.00 81.31 172 GLU A C 1
ATOM 1405 O O . GLU A 1 172 ? -11.705 -31.020 -13.193 1.00 81.31 172 GLU A O 1
ATOM 1410 N N . ILE A 1 173 ? -9.574 -31.557 -12.717 1.00 81.62 173 ILE A N 1
ATOM 1411 C CA . ILE A 1 173 ? -9.769 -33.003 -12.585 1.00 81.62 173 ILE A CA 1
ATOM 1412 C C . ILE A 1 173 ? -10.673 -33.343 -11.393 1.00 81.62 173 ILE A C 1
ATOM 1414 O O . ILE A 1 173 ? -11.582 -34.158 -11.541 1.00 81.62 173 ILE A O 1
ATOM 1418 N N . ASP A 1 174 ? -10.491 -32.692 -10.241 1.00 82.31 174 ASP A N 1
ATOM 1419 C CA . ASP A 1 174 ? -11.309 -32.943 -9.046 1.00 82.31 174 ASP A CA 1
ATOM 1420 C C . ASP A 1 174 ? -12.775 -32.563 -9.291 1.00 82.31 174 ASP A C 1
ATOM 1422 O O . ASP A 1 1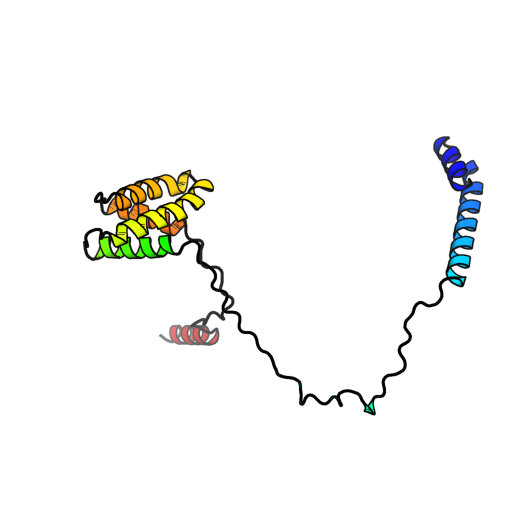74 ? -13.699 -33.242 -8.838 1.00 82.31 174 ASP A O 1
ATOM 1426 N N . ARG A 1 175 ? -13.007 -31.503 -10.078 1.00 84.38 175 ARG A N 1
ATOM 1427 C CA . ARG A 1 175 ? -14.355 -31.081 -10.488 1.00 84.38 175 ARG A CA 1
ATOM 1428 C C . ARG A 1 175 ? -15.010 -32.085 -11.430 1.00 84.38 175 ARG A C 1
ATOM 1430 O O . ARG A 1 175 ? -16.202 -32.354 -11.289 1.00 84.38 175 ARG A O 1
ATOM 1437 N N . LEU A 1 176 ? -14.253 -32.633 -12.381 1.00 86.75 176 LEU A N 1
ATOM 1438 C CA . LEU A 1 176 ? -14.747 -33.671 -13.290 1.00 86.75 176 LEU A CA 1
ATOM 1439 C C . LEU A 1 176 ? -15.060 -34.969 -12.537 1.00 86.75 176 LEU A C 1
ATOM 1441 O O . LEU A 1 176 ? -16.104 -35.569 -12.781 1.00 86.75 176 LEU A O 1
ATOM 1445 N N . LEU A 1 177 ? -14.215 -35.350 -11.577 1.00 83.88 177 LEU A N 1
ATOM 1446 C CA . LEU A 1 177 ? -14.433 -36.513 -10.718 1.00 83.88 177 LEU A CA 1
ATOM 1447 C C . LEU A 1 177 ? -15.720 -36.373 -9.892 1.00 83.88 177 LEU A C 1
ATOM 1449 O O . LEU A 1 177 ? -16.544 -37.282 -9.876 1.00 83.88 177 LEU A O 1
ATOM 1453 N N . LEU A 1 178 ? -15.913 -35.231 -9.224 1.00 84.69 178 LEU A N 1
ATOM 1454 C CA . LEU A 1 178 ? -17.118 -34.971 -8.429 1.00 84.69 178 LEU A CA 1
ATOM 1455 C C . LEU A 1 178 ? -18.381 -34.946 -9.287 1.00 84.69 178 LEU A C 1
ATOM 1457 O O 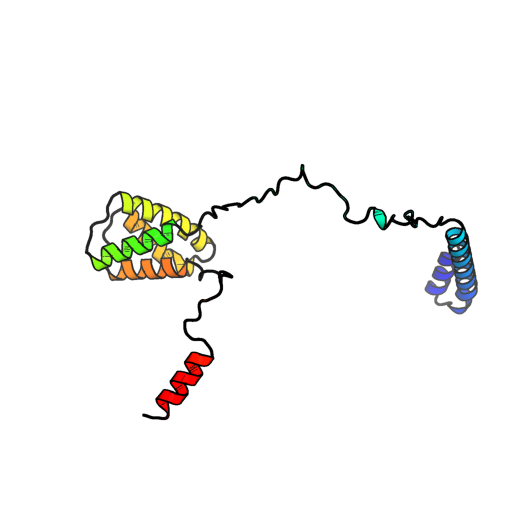. LEU A 1 178 ? -19.426 -35.434 -8.861 1.00 84.69 178 LEU A O 1
ATOM 1461 N N . LYS A 1 179 ? -18.281 -34.409 -10.506 1.00 87.06 179 LYS A N 1
ATOM 1462 C CA . LYS A 1 179 ? -19.383 -34.413 -11.464 1.00 87.06 179 LYS A CA 1
ATOM 1463 C C . LYS A 1 179 ? -19.779 -35.841 -11.839 1.00 87.06 179 LYS A C 1
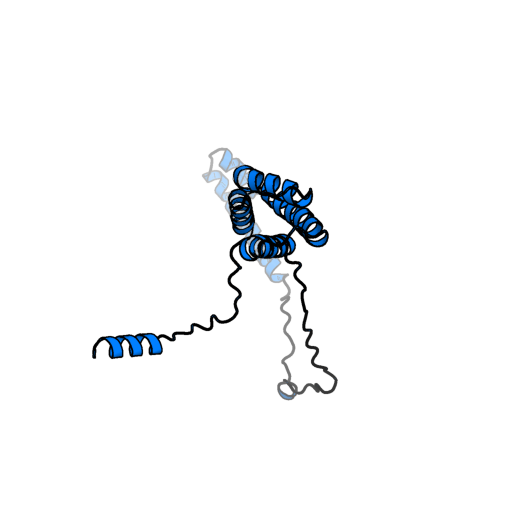ATOM 1465 O O . LYS A 1 179 ? -20.964 -36.147 -11.797 1.00 87.06 179 LYS A O 1
ATOM 1470 N N . GLU A 1 180 ? -18.819 -36.712 -12.135 1.00 85.31 180 GLU A N 1
ATOM 1471 C CA . GLU A 1 180 ? -19.102 -38.125 -12.424 1.00 85.31 180 GLU A CA 1
ATOM 1472 C C . GLU A 1 180 ? -19.657 -38.876 -11.207 1.00 85.31 180 GLU A C 1
ATOM 1474 O O . GLU A 1 180 ? -20.629 -39.618 -11.328 1.00 85.31 180 GLU A O 1
ATOM 1479 N N . LEU A 1 181 ? -19.120 -38.630 -10.010 1.00 84.50 181 LEU A N 1
ATOM 1480 C CA . LEU A 1 181 ? -19.646 -39.226 -8.777 1.00 84.50 181 LEU A CA 1
ATOM 1481 C C . LEU A 1 181 ? -21.099 -38.808 -8.504 1.00 84.50 181 LEU A C 1
ATOM 1483 O O . LEU A 1 181 ? -21.905 -39.655 -8.139 1.00 84.50 181 LEU A O 1
ATOM 1487 N N . SER A 1 182 ? -21.457 -37.544 -8.753 1.00 74.06 182 SER A N 1
ATOM 1488 C CA . SER A 1 182 ? -22.832 -37.045 -8.579 1.00 74.06 182 SER A CA 1
ATOM 1489 C C . SER A 1 182 ? -23.840 -37.564 -9.610 1.00 74.06 182 SER A C 1
ATOM 1491 O O . SER A 1 182 ? -25.041 -37.427 -9.410 1.00 74.06 182 SER A O 1
ATOM 1493 N N . ILE A 1 183 ? -23.369 -38.119 -10.731 1.00 79.62 183 ILE A N 1
ATOM 1494 C CA . ILE A 1 183 ? -24.224 -38.699 -11.780 1.00 79.62 183 ILE A CA 1
ATOM 1495 C C . ILE A 1 183 ? -24.585 -40.156 -11.451 1.00 79.62 183 ILE A C 1
ATOM 1497 O O . ILE A 1 183 ? -25.567 -40.683 -11.974 1.00 79.62 183 ILE A O 1
ATOM 1501 N N . HIS A 1 184 ? -23.795 -40.804 -10.593 1.00 61.56 184 HIS A N 1
ATOM 1502 C CA . HIS A 1 184 ? -23.931 -42.215 -10.238 1.00 61.56 184 HIS A CA 1
ATOM 1503 C C . HIS A 1 184 ? -24.525 -42.465 -8.836 1.00 61.56 184 HIS A C 1
ATOM 1505 O O . HIS A 1 184 ? -24.512 -43.610 -8.377 1.00 61.56 184 HIS A O 1
ATOM 1511 N N . GLU A 1 185 ? -25.083 -41.431 -8.199 1.00 50.03 185 GLU A N 1
ATOM 1512 C CA . GLU A 1 185 ? -26.020 -41.512 -7.058 1.00 50.03 185 GLU A CA 1
ATOM 1513 C C . GLU A 1 185 ? -27.479 -41.412 -7.528 1.00 50.03 185 GLU A C 1
ATOM 1515 O O . GLU A 1 185 ? -28.321 -42.158 -6.974 1.00 50.03 185 GLU A O 1
#

Foldseek 3Di:
DLVVQLVVCVVVVNNVVNVVSVVVVVVVVVVVVVVVVVVPDPPDPPDDDDDPVCPPVDDCPVPDPDDDDDPPPDDDLQVLLVVLLVVLVCCLPVVDAQDLVNLVSLVVNLVSLVVVCVVPVPLQVLLSVLSNCVNVRHDDDNVSSVSNSVSSVVSDDDPDPDPPPPPPVDDPVNVVVVVVVVVVD

pLDDT: mean 80.45, std 10.85, range [50.03, 97.12]

Radius of gyration: 38.29 Å; chains: 1; bounding box: 65×80×91 Å

Sequence (185 aa):
NEMWDAELYLRLYEPTKSLPYQYRALELIQEIKNSARIYVHRIGFDPPPIKEDKRLTGKLDDIVNYRKSLNIEMEDPYQFIKKALLRIEEILSEGKSISQENKMIFEEAGNELALEAINSPGKYLKALQFLKRLSEGKQLSDESLKEVQKGLFLAIPDSDPNPYKEISTMDEIDRLLLKELSIHE